Protein AF-B9K5L7-F1 (afdb_monomer_lite)

Organism: Allorhizobium ampelinum (strain ATCC BAA-846 / DSM 112012 / S4) (NCBI:txid311402)

Foldseek 3Di:
DPDPPPPVPPPPPPDDDDPPPPPPPPLLVLADPVLNVCVVVPVDDPVLNVVSSLLCQLCVVPDPLQSVLLVCLSVLHADDPVSLVVCVVVQADTDFDDDPPDDGDQHAHSLQSNLVSLNLNNNLVSLVSPHDQPRASCPPPPDPCQQDGGNLSSLLPDFADDDPPDPAGDSVSSLSSLVSCLVSPHQLQDAGPLFAGPLNSQVPRNVVSNVVSVVSPHQQCPQTSVRHGNQLCCQAPVLPLSSLQVCLVVLVLLAPDPVSVVSSLVRLLVLLVVLVPDDLVPPQCVLVSSLSSLVSVVSSCVNNVPDDDCPDSNNCSNPVVSVVSVVSNVCVVVPD

Secondar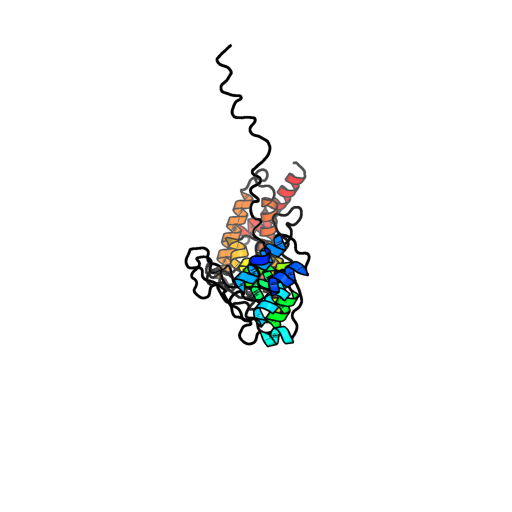y structure (DSSP, 8-state):
--SS-SSSSSS---SSS---------GGGGS-HHHHHHHHHS---HHHHHHHHHHHHHTTTS-HHHHHHHHHHHTTPPPPHHHHHHHGGGTT----B--TTS--B----HHHHHHHTT-HHHHHHHHHTT--TT--S-TT--SS-TTTTSHHHHHHH---SBPTTSSPBP-HHHHHHHHHHHHTT--TT-B-TTS-BHHHHHTTT-HHHHHHHHHTT--TTSB-TTSSBHHHHHHTTS--HHHHHHHHHTTTTTT--HHHHHHHHHHHHHHHHHHHHS-TTT-TTHHHHHHHHHHHHHHHHHHHT----TTSHHHIIIIISHHHHHHHHHHHHHT-

Radius of gyration: 29.03 Å; chains: 1; bounding box: 99×48×65 Å

Sequence (336 aa):
MRFLLRLIGFILLLTALSCSEEKKEDVSSNFSPEGRAIMEKENLSDEQISNLKLVEIDYSKAPSEMRAIAYKIFLRQSLTQPDLKALGENINKSFPERKPNGLYRYGRTLLVTAVENQNLDAVNALLEAGADPYVSTDPNNESEQIRSWNFLYLAMKQEGQKLPDSDYFDKTYANQLLQLYLKHGGDPNYRWPDGQSLLEFTVGDNFEGFKILLQAGADPWKRGEQDTPLAVQCVTLMRKPSCIQYLAENGYYDKTPENYMYDMIDAATNELEAGARTDPEEVGQSYSEYGRYADAVKLLLQRSHYPLGEGSTLYRLLYVESGTYRKKLQEKRDGN

Structure (mmCIF, N/CA/C/O backbone):
data_AF-B9K5L7-F1
#
_entry.id   AF-B9K5L7-F1
#
loop_
_atom_site.group_PDB
_atom_site.id
_atom_site.type_symbol
_atom_site.label_atom_id
_atom_site.label_alt_id
_atom_site.label_comp_id
_atom_site.label_asym_id
_atom_site.label_entity_id
_atom_site.label_seq_id
_atom_site.pdbx_PDB_ins_code
_atom_site.Cartn_x
_atom_site.Cartn_y
_atom_site.Cartn_z
_atom_site.occupancy
_atom_site.B_iso_or_equiv
_atom_site.auth_seq_id
_atom_site.auth_comp_id
_atom_site.auth_asym_id
_atom_site.auth_atom_id
_atom_site.pdbx_PDB_model_num
ATOM 1 N N . MET A 1 1 ? 71.109 30.778 20.800 1.00 44.97 1 MET A N 1
ATOM 2 C CA . MET A 1 1 ? 71.822 30.073 19.703 1.00 44.97 1 MET A CA 1
ATOM 3 C C . MET A 1 1 ? 72.551 28.898 20.338 1.00 44.97 1 MET A C 1
ATOM 5 O O . MET A 1 1 ? 73.441 29.140 21.122 1.00 44.97 1 MET A O 1
ATOM 9 N N . ARG A 1 2 ? 72.209 27.625 20.184 1.00 39.91 2 ARG A N 1
ATOM 10 C CA . ARG A 1 2 ? 71.739 26.880 19.020 1.00 39.91 2 ARG A CA 1
ATOM 11 C C . ARG A 1 2 ? 70.950 25.668 19.538 1.00 39.91 2 ARG A C 1
ATOM 13 O O . ARG A 1 2 ? 71.552 24.645 19.797 1.00 39.91 2 ARG A O 1
ATOM 20 N N . PHE A 1 3 ? 69.639 25.786 19.715 1.00 34.81 3 PHE A N 1
ATOM 21 C CA . PHE A 1 3 ? 68.743 24.621 19.862 1.00 34.81 3 PHE A CA 1
ATOM 22 C C . PHE A 1 3 ? 67.314 24.958 19.391 1.00 34.81 3 PHE A C 1
ATOM 24 O O . PHE A 1 3 ? 66.334 24.389 19.844 1.00 34.81 3 PHE A O 1
ATOM 31 N N . LEU A 1 4 ? 67.212 25.895 18.438 1.00 38.75 4 LEU A N 1
ATOM 32 C CA . LEU A 1 4 ? 65.970 26.322 17.774 1.00 38.75 4 LEU A CA 1
ATOM 33 C C . LEU A 1 4 ? 66.119 26.253 16.238 1.00 38.75 4 LEU A C 1
ATOM 35 O O . LEU A 1 4 ? 65.553 27.040 15.496 1.00 38.75 4 LEU A O 1
ATOM 39 N N . LEU A 1 5 ? 66.943 25.308 15.768 1.00 39.47 5 LEU A N 1
ATOM 40 C CA . LEU A 1 5 ? 67.342 25.138 14.361 1.00 39.47 5 LEU A CA 1
ATOM 41 C C . LEU A 1 5 ? 67.104 23.708 13.838 1.00 39.47 5 LEU A C 1
ATOM 43 O O . LEU A 1 5 ? 67.761 23.262 12.906 1.00 39.47 5 LEU A O 1
ATOM 47 N N . ARG A 1 6 ? 66.149 22.978 14.427 1.00 40.94 6 ARG A N 1
ATOM 48 C CA . ARG A 1 6 ? 65.673 21.687 13.890 1.00 40.94 6 ARG A CA 1
ATOM 49 C C . ARG A 1 6 ? 64.159 21.612 13.661 1.00 40.94 6 ARG A C 1
ATOM 51 O O . ARG A 1 6 ? 63.647 20.526 13.438 1.00 40.94 6 ARG A O 1
ATOM 58 N N . LEU A 1 7 ? 63.461 22.753 13.644 1.00 38.47 7 LEU A N 1
ATOM 59 C CA . LEU A 1 7 ? 62.022 22.808 13.336 1.00 38.47 7 LEU A CA 1
ATOM 60 C C . LEU A 1 7 ? 61.648 23.688 12.123 1.00 38.47 7 LEU A C 1
ATOM 62 O O . LEU A 1 7 ? 60.473 23.835 11.827 1.00 38.47 7 LEU A O 1
ATOM 66 N N . ILE A 1 8 ? 62.624 24.243 11.391 1.00 38.34 8 ILE A N 1
ATOM 67 C CA . ILE A 1 8 ? 62.392 25.092 10.193 1.00 38.34 8 ILE A CA 1
ATOM 68 C C . ILE A 1 8 ? 63.071 24.485 8.940 1.00 38.34 8 ILE A C 1
ATOM 70 O O . ILE A 1 8 ? 63.257 25.127 7.919 1.00 38.34 8 ILE A O 1
ATOM 74 N N . GLY A 1 9 ? 63.426 23.196 8.993 1.00 35.62 9 GLY A N 1
ATOM 75 C CA . GLY A 1 9 ? 63.969 22.442 7.851 1.00 35.62 9 GLY A CA 1
ATOM 76 C C . GLY A 1 9 ? 62.953 21.549 7.131 1.00 35.62 9 GLY A C 1
ATOM 77 O O . GLY A 1 9 ? 63.347 20.803 6.245 1.00 35.62 9 GLY A O 1
ATOM 78 N N . PHE A 1 10 ? 61.675 21.582 7.526 1.00 35.59 10 PHE A N 1
ATOM 79 C CA . PHE A 1 10 ? 60.611 20.752 6.934 1.00 35.59 10 PHE A CA 1
ATOM 80 C C . PHE A 1 10 ? 59.371 21.551 6.493 1.00 35.59 10 PHE A C 1
ATOM 82 O O . PHE A 1 10 ? 58.429 20.983 5.955 1.00 35.59 10 PHE A O 1
ATOM 89 N N . ILE A 1 11 ? 59.388 22.878 6.663 1.00 43.41 11 ILE A N 1
ATOM 90 C CA . ILE A 1 11 ? 58.338 23.805 6.212 1.00 43.41 11 ILE A CA 1
ATOM 91 C C . ILE A 1 11 ? 59.003 24.870 5.333 1.00 43.41 11 ILE A C 1
ATOM 93 O O . ILE A 1 11 ? 59.158 26.010 5.750 1.00 43.41 11 ILE A O 1
ATOM 97 N N . LEU A 1 12 ? 59.518 24.438 4.176 1.00 33.56 12 LEU A N 1
ATOM 98 C CA . LEU A 1 12 ? 59.836 25.230 2.969 1.00 33.56 12 LEU A CA 1
ATOM 99 C C . LEU A 1 12 ? 60.547 24.335 1.930 1.00 33.56 12 LEU A C 1
ATOM 101 O O . LEU A 1 12 ? 61.565 24.689 1.349 1.00 33.56 12 LEU A O 1
ATOM 105 N N . LEU A 1 13 ? 59.982 23.151 1.683 1.00 32.72 13 LEU A N 1
ATOM 106 C CA . LEU A 1 13 ? 60.048 22.516 0.361 1.00 32.72 13 LEU A CA 1
ATOM 107 C C . LEU A 1 13 ? 58.632 22.502 -0.244 1.00 32.72 13 LEU A C 1
ATOM 109 O O . LEU A 1 13 ? 58.157 21.526 -0.807 1.00 32.72 13 LEU A O 1
ATOM 113 N N . LEU A 1 14 ? 57.931 23.620 -0.049 1.00 41.56 14 LEU A N 1
ATOM 114 C CA . LEU A 1 14 ? 56.755 24.021 -0.803 1.00 41.56 14 LEU A CA 1
ATOM 115 C C . LEU A 1 14 ? 57.263 24.987 -1.868 1.00 41.56 14 LEU A C 1
ATOM 117 O O . LEU A 1 14 ? 57.526 26.149 -1.574 1.00 41.56 14 LEU A O 1
ATOM 121 N N . THR A 1 15 ? 57.493 24.477 -3.070 1.00 44.75 15 THR A N 1
ATOM 122 C CA . THR A 1 15 ? 56.993 25.028 -4.338 1.00 44.75 15 THR A CA 1
ATOM 123 C C . THR A 1 15 ? 57.726 24.358 -5.496 1.00 44.75 15 THR A C 1
ATOM 125 O O . THR A 1 15 ? 58.948 24.371 -5.570 1.00 44.75 15 THR A O 1
ATOM 128 N N . ALA A 1 16 ? 56.926 23.821 -6.415 1.00 39.12 16 ALA A N 1
ATOM 129 C CA . ALA A 1 16 ? 57.302 23.220 -7.690 1.00 39.12 16 ALA A CA 1
ATOM 130 C C . ALA A 1 16 ? 57.759 21.745 -7.647 1.00 39.12 16 ALA A C 1
ATOM 132 O O . ALA A 1 16 ? 58.673 21.353 -6.935 1.00 39.12 16 ALA A O 1
ATOM 133 N N . LEU A 1 17 ? 57.111 20.960 -8.514 1.00 39.78 17 LEU A N 1
ATOM 134 C CA . LEU A 1 17 ? 57.351 19.551 -8.849 1.00 39.78 17 LEU A CA 1
ATOM 135 C C . LEU A 1 17 ? 56.874 18.479 -7.855 1.00 39.78 17 LEU A C 1
ATOM 137 O O . LEU A 1 17 ? 57.633 17.649 -7.371 1.00 39.78 17 LEU A O 1
ATOM 141 N N . SER A 1 18 ? 55.559 18.399 -7.671 1.00 33.41 18 SER A N 1
ATOM 142 C CA . SER A 1 18 ? 54.820 17.186 -8.070 1.00 33.41 18 SER A CA 1
ATOM 143 C C . SER A 1 18 ? 53.317 17.447 -7.984 1.00 33.41 18 SER A C 1
ATOM 145 O O . SER A 1 18 ? 52.629 17.026 -7.065 1.00 33.41 18 SER A O 1
ATOM 147 N N . CYS A 1 19 ? 52.779 18.145 -8.985 1.00 31.70 19 CYS A N 1
ATOM 148 C CA . CYS A 1 19 ? 51.407 17.856 -9.388 1.00 31.70 19 CYS A CA 1
ATOM 149 C C . CYS A 1 19 ? 51.443 16.476 -10.051 1.00 31.70 19 CYS A C 1
ATOM 151 O O . CYS A 1 19 ? 51.604 16.375 -11.263 1.00 31.70 19 CYS A O 1
ATOM 153 N N . SER A 1 20 ? 51.385 15.404 -9.257 1.00 35.84 20 SER A N 1
ATOM 154 C CA . SER A 1 20 ? 50.823 14.168 -9.782 1.00 35.84 20 SER A CA 1
ATOM 155 C C . SER A 1 20 ? 49.352 14.471 -10.009 1.00 35.84 20 SER A C 1
ATOM 157 O O . SER A 1 20 ? 48.589 14.578 -9.050 1.00 35.84 20 SER A O 1
ATOM 159 N N . GLU A 1 21 ? 48.983 14.702 -11.265 1.00 33.56 21 GLU A N 1
ATOM 160 C CA . GLU A 1 21 ? 47.604 14.561 -11.702 1.00 33.56 21 GLU A CA 1
ATOM 161 C C . GLU A 1 21 ? 47.105 13.226 -11.139 1.00 33.56 21 GLU A C 1
ATOM 163 O O . GLU A 1 21 ? 47.532 12.155 -11.577 1.00 33.56 21 GLU A O 1
ATOM 168 N N . GLU A 1 22 ? 46.232 13.269 -10.130 1.00 35.75 22 GLU A N 1
ATOM 169 C CA . GLU A 1 22 ? 45.245 12.210 -9.992 1.00 35.75 22 GLU A CA 1
ATOM 170 C C . GLU A 1 22 ? 44.613 12.113 -11.375 1.00 35.75 22 GLU A C 1
ATOM 172 O O . GLU A 1 22 ? 43.959 13.057 -11.829 1.00 35.75 22 GLU A O 1
ATOM 177 N N . LYS A 1 23 ? 44.898 11.027 -12.102 1.00 36.44 23 LYS A N 1
ATOM 178 C CA . LYS A 1 23 ? 44.177 10.718 -13.330 1.00 36.44 23 LYS A CA 1
ATOM 179 C C . LYS A 1 23 ? 42.707 10.744 -12.940 1.00 36.44 23 LYS A C 1
ATOM 181 O O . LYS A 1 23 ? 42.247 9.814 -12.283 1.00 36.44 23 LYS A O 1
ATOM 186 N N . LYS A 1 24 ? 41.993 11.810 -13.315 1.00 36.94 24 LYS A N 1
ATOM 187 C CA . LYS A 1 24 ? 40.537 11.791 -13.388 1.00 36.94 24 LYS A CA 1
ATOM 188 C C . LYS A 1 24 ? 40.224 10.604 -14.280 1.00 36.94 24 LYS A C 1
ATOM 190 O O . LYS A 1 24 ? 40.467 10.662 -15.483 1.00 36.94 24 LYS A O 1
ATOM 195 N N . GLU A 1 25 ? 39.841 9.494 -13.661 1.00 46.53 25 GLU A N 1
ATOM 196 C CA . GLU A 1 25 ? 39.384 8.313 -14.367 1.00 46.53 25 GLU A CA 1
ATOM 197 C C . GLU A 1 25 ? 38.255 8.809 -15.266 1.00 46.53 25 GLU A C 1
ATOM 199 O O . GLU A 1 25 ? 37.305 9.424 -14.776 1.00 46.53 25 GLU A O 1
ATOM 204 N N . ASP A 1 26 ? 38.438 8.699 -16.581 1.00 57.31 26 ASP A N 1
ATOM 205 C CA . ASP A 1 26 ? 37.490 9.248 -17.537 1.00 57.31 26 ASP A CA 1
ATOM 206 C C . ASP A 1 26 ? 36.146 8.572 -17.283 1.00 57.31 26 ASP A C 1
ATOM 208 O O . ASP A 1 26 ? 35.972 7.382 -17.561 1.00 57.31 26 ASP A O 1
ATOM 212 N N . VAL A 1 27 ? 35.212 9.320 -16.695 1.00 59.59 27 VAL A N 1
ATOM 213 C CA . VAL A 1 27 ? 33.910 8.809 -16.265 1.00 59.59 27 VAL A CA 1
ATOM 214 C C . VAL A 1 27 ? 33.191 8.161 -17.452 1.00 59.59 27 VAL A C 1
ATOM 216 O O . VAL A 1 27 ? 32.510 7.157 -17.259 1.00 59.59 27 VAL A O 1
ATOM 219 N N . SER A 1 28 ? 33.438 8.639 -18.680 1.00 61.59 28 SER A N 1
ATOM 220 C CA . SER A 1 28 ? 32.862 8.114 -19.924 1.00 61.59 28 SER A CA 1
ATOM 221 C C . SER A 1 28 ? 33.359 6.709 -20.308 1.00 61.59 28 SER A C 1
ATOM 223 O O . SER A 1 28 ? 32.649 5.959 -20.986 1.00 61.59 28 SER A O 1
ATOM 225 N N . SER A 1 29 ? 34.546 6.301 -19.843 1.00 62.88 29 SER A N 1
ATOM 226 C CA . SER A 1 29 ? 35.136 4.990 -20.158 1.00 62.88 29 SER A CA 1
ATOM 227 C C . SER A 1 29 ? 34.368 3.813 -19.540 1.00 62.88 29 SER A C 1
ATOM 229 O O . SER A 1 29 ? 34.490 2.683 -20.009 1.00 62.88 29 SER A O 1
ATOM 231 N N . ASN A 1 30 ? 33.520 4.091 -18.544 1.00 72.75 30 ASN A N 1
ATOM 232 C CA . ASN A 1 30 ? 32.710 3.108 -17.824 1.00 72.75 30 ASN A CA 1
ATOM 233 C C . ASN A 1 30 ? 31.300 2.892 -18.408 1.00 72.75 30 ASN A C 1
ATOM 235 O O . ASN A 1 30 ? 30.529 2.125 -17.832 1.00 72.75 30 ASN A O 1
ATOM 239 N N . PHE A 1 31 ? 30.950 3.557 -19.514 1.00 82.94 31 PHE A N 1
ATOM 240 C CA . PHE A 1 31 ? 29.626 3.471 -20.141 1.00 82.94 31 PHE A CA 1
ATOM 241 C C . PHE A 1 31 ? 29.680 2.751 -21.493 1.00 82.94 31 PHE A C 1
ATOM 243 O O . PHE A 1 31 ? 30.694 2.778 -22.203 1.00 82.94 31 PHE A O 1
ATOM 250 N N . SER A 1 32 ? 28.564 2.125 -21.875 1.00 86.38 32 SER A N 1
ATOM 251 C CA . SER A 1 32 ? 28.347 1.662 -23.249 1.00 86.38 32 SER A CA 1
ATOM 252 C C . SER A 1 32 ? 28.396 2.839 -24.247 1.00 86.38 32 SER A C 1
ATOM 254 O O . SER A 1 32 ? 28.280 4.000 -23.840 1.00 86.38 32 SER A O 1
ATOM 256 N N . PRO A 1 33 ? 28.581 2.593 -25.561 1.00 89.25 33 PRO A N 1
ATOM 257 C CA . PRO A 1 33 ? 28.459 3.646 -26.572 1.00 89.25 33 PRO A CA 1
ATOM 258 C C . PRO A 1 33 ? 27.136 4.420 -26.478 1.00 89.25 33 PRO A C 1
ATOM 260 O O . PRO A 1 33 ? 27.135 5.639 -26.624 1.00 89.25 33 PRO A O 1
ATOM 263 N N . GLU A 1 34 ? 26.033 3.731 -26.185 1.00 88.31 34 GLU A N 1
ATOM 264 C CA . GLU A 1 34 ? 24.710 4.323 -25.996 1.00 88.31 34 GLU A CA 1
ATOM 265 C C . GLU A 1 34 ? 24.658 5.207 -24.744 1.00 88.31 34 GLU A C 1
ATOM 267 O O . GLU A 1 34 ? 24.207 6.349 -24.820 1.00 88.31 34 GLU A O 1
ATOM 272 N N . GLY A 1 35 ? 25.177 4.723 -23.612 1.00 88.69 35 GLY A N 1
ATOM 273 C CA . GLY A 1 35 ? 25.271 5.499 -22.375 1.00 88.69 35 GLY A CA 1
ATOM 274 C C . GLY A 1 35 ? 26.129 6.754 -22.531 1.00 88.69 35 GLY A C 1
ATOM 275 O O . GLY A 1 35 ? 25.733 7.829 -22.083 1.00 88.69 35 GLY A O 1
ATOM 276 N N . ARG A 1 36 ? 27.262 6.655 -23.242 1.00 89.94 36 ARG A N 1
ATOM 277 C CA . ARG A 1 36 ? 28.088 7.823 -23.588 1.00 89.94 36 ARG A CA 1
ATOM 278 C C . ARG A 1 36 ? 27.327 8.821 -24.451 1.00 89.94 36 ARG A C 1
ATOM 280 O O . ARG A 1 36 ? 27.337 10.006 -24.142 1.00 89.94 36 ARG A O 1
ATOM 287 N N . ALA A 1 37 ? 26.624 8.352 -25.481 1.00 90.38 37 ALA A N 1
ATOM 288 C CA . ALA A 1 37 ? 25.824 9.224 -26.336 1.00 90.38 37 ALA A CA 1
ATOM 289 C C . ALA A 1 37 ? 24.726 9.958 -25.544 1.00 90.38 37 ALA A C 1
ATOM 291 O O . ALA A 1 37 ? 24.453 11.125 -25.814 1.00 90.38 37 ALA A O 1
ATOM 292 N N . ILE A 1 38 ? 24.123 9.303 -24.543 1.00 92.00 38 ILE A N 1
ATOM 293 C CA . ILE A 1 38 ? 23.181 9.946 -23.618 1.00 92.00 38 ILE A CA 1
ATOM 294 C C . ILE A 1 38 ? 23.892 11.020 -22.791 1.00 92.00 38 ILE A C 1
ATOM 296 O O . ILE A 1 38 ? 23.391 12.132 -22.725 1.00 92.00 38 ILE A O 1
ATOM 300 N N . MET A 1 39 ? 25.057 10.735 -22.206 1.00 89.81 39 MET A N 1
ATOM 301 C CA . MET A 1 39 ? 25.810 11.731 -21.428 1.00 89.81 39 MET A CA 1
ATOM 302 C C . MET A 1 39 ? 26.262 12.940 -22.257 1.00 89.81 39 MET A C 1
ATOM 304 O O . MET A 1 39 ? 26.313 14.052 -21.745 1.00 89.81 39 MET A O 1
ATOM 308 N N . GLU A 1 40 ? 26.629 12.728 -23.520 1.00 88.94 40 GLU A N 1
ATOM 309 C CA . GLU A 1 40 ? 27.065 13.800 -24.421 1.00 88.94 40 GLU A CA 1
ATOM 310 C C . GLU A 1 40 ? 25.897 14.677 -24.878 1.00 88.94 40 GLU A C 1
ATOM 312 O O . GLU A 1 40 ? 26.051 15.884 -25.069 1.00 88.94 40 GLU A O 1
ATOM 317 N N . LYS A 1 41 ? 24.729 14.063 -25.087 1.00 91.44 41 LYS A N 1
ATOM 318 C CA . LYS A 1 41 ? 23.542 14.739 -25.609 1.00 91.44 41 LYS A CA 1
ATOM 319 C C . LYS A 1 41 ? 22.704 15.389 -24.512 1.00 91.44 41 LYS A C 1
ATOM 321 O O . LYS A 1 41 ? 22.161 16.474 -24.713 1.00 91.44 41 LYS A O 1
ATOM 326 N N . GLU A 1 42 ? 22.558 14.705 -23.388 1.00 88.81 42 GLU A N 1
ATOM 327 C CA . GLU A 1 42 ? 21.719 15.112 -22.273 1.00 88.81 42 GLU A CA 1
ATOM 328 C C . GLU A 1 42 ? 22.608 15.794 -21.226 1.00 88.81 42 GLU A C 1
ATOM 330 O O . GLU A 1 42 ? 23.594 15.228 -20.762 1.00 88.81 42 GLU A O 1
ATOM 335 N N . ASN A 1 43 ? 22.276 17.028 -20.841 1.00 88.75 43 ASN A N 1
ATOM 336 C CA . ASN A 1 43 ? 23.028 17.789 -19.839 1.00 88.75 43 ASN A CA 1
ATOM 337 C C . ASN A 1 43 ? 22.709 17.283 -18.416 1.00 88.75 43 ASN A C 1
ATOM 339 O O . ASN A 1 43 ? 22.038 17.967 -17.640 1.00 88.75 43 ASN A O 1
ATOM 343 N N . LEU A 1 44 ? 23.119 16.048 -18.122 1.00 89.31 44 LEU A N 1
ATOM 344 C CA . LEU A 1 44 ? 22.811 15.325 -16.889 1.00 89.31 44 LEU A CA 1
ATOM 345 C C . LEU A 1 44 ? 23.578 15.887 -15.682 1.00 89.31 44 LEU A C 1
ATOM 347 O O . LEU A 1 44 ? 24.760 16.214 -15.779 1.00 89.31 44 LEU A O 1
ATOM 351 N N . SER A 1 45 ? 22.923 15.942 -14.520 1.00 90.88 45 SER A N 1
ATOM 352 C CA . SER A 1 45 ? 23.581 16.180 -13.231 1.00 90.88 45 SER A CA 1
ATOM 353 C C . SER A 1 45 ? 24.430 14.977 -12.795 1.00 90.88 45 SER A C 1
ATOM 355 O O . SER A 1 45 ? 24.224 13.859 -13.267 1.00 90.88 45 SER A O 1
ATOM 357 N N . ASP A 1 46 ? 25.336 15.166 -11.831 1.00 88.00 46 ASP A N 1
ATOM 358 C CA . ASP A 1 46 ? 26.148 14.068 -11.275 1.00 88.00 46 ASP A CA 1
ATOM 359 C C . ASP A 1 46 ? 25.286 12.922 -10.712 1.00 88.00 46 ASP A C 1
ATOM 361 O O . ASP A 1 46 ? 25.611 11.743 -10.871 1.00 88.00 46 ASP A O 1
ATOM 365 N N . GLU A 1 47 ? 24.145 13.255 -10.102 1.00 87.75 47 GLU A N 1
ATOM 366 C CA . GLU A 1 47 ? 23.164 12.275 -9.629 1.00 87.75 47 GLU A CA 1
ATOM 367 C C . GLU A 1 47 ? 22.541 11.500 -10.797 1.00 87.75 47 GLU A C 1
ATOM 369 O O . GLU A 1 47 ? 22.457 10.272 -10.758 1.00 87.75 47 GLU A O 1
ATOM 374 N N . GLN A 1 48 ? 22.154 12.192 -11.871 1.00 89.62 48 GLN A N 1
ATOM 375 C CA . GLN A 1 48 ? 21.609 11.551 -13.066 1.00 89.62 48 GLN A CA 1
ATOM 376 C C . GLN A 1 48 ? 22.649 10.665 -13.762 1.00 89.62 48 GLN A C 1
ATOM 378 O O . GLN A 1 48 ? 22.303 9.577 -14.212 1.00 89.62 48 GLN A O 1
ATOM 383 N N . ILE A 1 49 ? 23.920 11.070 -13.802 1.00 88.94 49 ILE A N 1
ATOM 384 C CA . ILE A 1 49 ? 25.022 10.246 -14.322 1.00 88.94 49 ILE A CA 1
ATOM 385 C C . ILE A 1 49 ? 25.207 8.992 -13.455 1.00 88.94 49 ILE A C 1
ATOM 387 O O . ILE A 1 49 ? 25.372 7.891 -13.986 1.00 88.94 49 ILE A O 1
ATOM 391 N N . SER A 1 50 ? 25.133 9.129 -12.127 1.00 85.94 50 SER A N 1
ATOM 392 C CA . SER A 1 50 ? 25.165 7.988 -11.205 1.00 85.94 50 SER A CA 1
ATOM 393 C C . SER A 1 50 ? 24.001 7.029 -11.469 1.00 85.94 50 SER A C 1
ATOM 395 O O . SER A 1 50 ? 24.220 5.830 -11.642 1.00 85.94 50 SER A O 1
ATOM 397 N N . ASN A 1 51 ? 22.778 7.547 -11.608 1.00 86.12 51 ASN A N 1
ATOM 398 C CA . ASN A 1 51 ? 21.585 6.754 -11.907 1.00 86.12 51 ASN A CA 1
ATOM 399 C C . ASN A 1 51 ? 21.664 6.076 -13.286 1.00 86.12 51 ASN A C 1
ATOM 401 O O . ASN A 1 51 ? 21.333 4.896 -13.401 1.00 86.12 51 ASN A O 1
ATOM 405 N N . LEU A 1 52 ? 22.190 6.756 -14.310 1.00 89.88 52 LEU A N 1
ATOM 406 C CA . LEU A 1 52 ? 22.454 6.163 -15.625 1.00 89.88 52 LEU A CA 1
ATOM 407 C C . LEU A 1 52 ? 23.450 5.004 -15.520 1.00 89.88 52 LEU A C 1
ATOM 409 O O . LEU A 1 52 ? 23.238 3.947 -16.113 1.00 89.88 52 LEU A O 1
ATOM 413 N N . LYS A 1 53 ? 24.509 5.159 -14.715 1.00 86.62 53 LYS A N 1
ATOM 414 C CA . LYS A 1 53 ? 25.453 4.070 -14.433 1.00 86.62 53 LYS A CA 1
ATOM 415 C C . LYS A 1 53 ? 24.754 2.891 -13.764 1.00 86.62 53 LYS A C 1
ATOM 417 O O . LYS A 1 53 ? 25.126 1.745 -14.012 1.00 86.62 53 LYS A O 1
ATOM 422 N N . LEU A 1 54 ? 23.734 3.138 -12.935 1.00 83.88 54 LEU A N 1
ATOM 423 C CA . LEU A 1 54 ? 22.947 2.043 -12.386 1.00 83.88 54 LEU A CA 1
ATOM 424 C C . LEU A 1 54 ? 22.174 1.309 -13.490 1.00 83.88 54 LEU A C 1
ATOM 426 O O . LEU A 1 54 ? 22.243 0.085 -13.525 1.00 83.88 54 LEU A O 1
ATOM 430 N N . VAL A 1 55 ? 21.540 2.024 -14.419 1.00 88.06 55 VAL A N 1
ATOM 431 C CA . VAL A 1 55 ? 20.831 1.420 -15.562 1.00 88.06 55 VAL A CA 1
ATOM 432 C C . VAL A 1 55 ? 21.771 0.570 -16.427 1.00 88.06 55 VAL A C 1
ATOM 434 O O . VAL A 1 55 ? 21.435 -0.567 -16.748 1.00 88.06 55 VAL A O 1
ATOM 437 N N . GLU A 1 56 ? 22.974 1.060 -16.741 1.00 87.00 56 GLU A N 1
ATOM 438 C CA . GLU A 1 56 ? 23.995 0.298 -17.487 1.00 87.00 56 GLU A CA 1
ATOM 439 C C . GLU A 1 56 ? 24.296 -1.057 -16.846 1.00 87.00 56 GLU A C 1
ATOM 441 O O . GLU A 1 56 ? 24.371 -2.081 -17.524 1.00 87.00 56 GLU A O 1
ATOM 446 N N . ILE A 1 57 ? 24.455 -1.063 -15.523 1.00 82.12 57 ILE A N 1
ATOM 447 C CA . ILE A 1 57 ? 24.792 -2.275 -14.785 1.00 82.12 57 ILE A CA 1
ATOM 448 C C . ILE A 1 57 ? 23.565 -3.203 -14.676 1.00 82.12 57 ILE A C 1
ATOM 450 O O . ILE A 1 57 ? 23.717 -4.413 -14.816 1.00 82.12 57 ILE A O 1
ATOM 454 N N . ASP A 1 58 ? 22.349 -2.679 -14.471 1.00 81.88 58 ASP A N 1
ATOM 455 C CA . ASP A 1 58 ? 21.131 -3.504 -14.332 1.00 81.88 58 ASP A CA 1
ATOM 456 C C . ASP A 1 58 ? 20.738 -4.213 -15.631 1.00 81.88 58 ASP A C 1
ATOM 458 O O . ASP A 1 58 ? 20.177 -5.309 -15.601 1.00 81.88 58 ASP A O 1
ATOM 462 N N . TYR A 1 59 ? 21.047 -3.592 -16.770 1.00 87.19 59 TYR A N 1
ATOM 463 C CA . TYR A 1 59 ? 20.689 -4.070 -18.105 1.00 87.19 59 TYR A CA 1
ATOM 464 C C . TYR A 1 59 ? 21.920 -4.500 -18.924 1.00 87.19 59 TYR A C 1
ATOM 466 O O . TYR A 1 59 ? 21.839 -4.662 -20.148 1.00 87.19 59 TYR A O 1
ATOM 474 N N . SER A 1 60 ? 23.059 -4.745 -18.262 1.00 85.56 60 SER A N 1
ATOM 475 C CA . SER A 1 60 ? 24.325 -5.135 -18.905 1.00 85.56 60 SER A CA 1
ATOM 476 C C . SER A 1 60 ? 24.193 -6.447 -19.689 1.00 85.56 60 SER A C 1
ATOM 478 O O . SER A 1 60 ? 24.719 -6.578 -20.796 1.00 85.56 60 SER A O 1
ATOM 480 N N . LYS A 1 61 ? 23.415 -7.396 -19.151 1.00 85.62 61 LYS A N 1
ATOM 481 C CA . LYS A 1 61 ? 23.112 -8.705 -19.756 1.00 85.62 61 LYS A CA 1
ATOM 482 C C . LYS A 1 61 ? 21.783 -8.752 -20.515 1.00 85.62 61 LYS A C 1
ATOM 484 O O . LYS A 1 61 ? 21.445 -9.796 -21.071 1.00 85.62 61 LYS A O 1
ATOM 489 N N . ALA A 1 62 ? 21.019 -7.661 -20.511 1.00 89.31 62 ALA A N 1
ATOM 490 C CA . ALA A 1 62 ? 19.742 -7.593 -21.206 1.00 89.31 62 ALA A CA 1
ATOM 491 C C . ALA A 1 62 ? 19.944 -7.441 -22.730 1.00 89.31 62 ALA A C 1
ATOM 493 O O . ALA A 1 62 ? 20.955 -6.872 -23.157 1.00 89.31 62 ALA A O 1
ATOM 494 N N . PRO A 1 63 ? 18.987 -7.906 -23.558 1.00 91.94 63 PRO A N 1
ATOM 495 C CA . PRO A 1 63 ? 18.960 -7.628 -24.995 1.00 91.94 63 PRO A CA 1
ATOM 496 C C . PRO A 1 63 ? 18.988 -6.125 -25.303 1.00 91.94 63 PRO A C 1
ATOM 498 O O . PRO A 1 63 ? 18.520 -5.308 -24.502 1.00 91.94 63 PRO A O 1
ATOM 501 N N . SER A 1 64 ? 19.495 -5.758 -26.483 1.00 90.38 64 SER A N 1
ATOM 502 C CA . SER A 1 64 ? 19.648 -4.362 -26.918 1.00 90.38 64 SER A CA 1
ATOM 503 C C . SER A 1 64 ? 18.343 -3.570 -26.866 1.00 90.38 64 SER A C 1
ATOM 505 O O . SER A 1 64 ? 18.341 -2.411 -26.458 1.00 90.38 64 SER A O 1
ATOM 507 N N . GLU A 1 65 ? 17.225 -4.199 -27.221 1.00 92.00 65 GLU A N 1
ATOM 508 C CA . GLU A 1 65 ? 15.896 -3.585 -27.252 1.00 92.00 65 GLU A CA 1
ATOM 509 C C . GLU A 1 65 ? 15.434 -3.220 -25.838 1.00 92.00 65 GLU A C 1
ATOM 511 O O . GLU A 1 65 ? 14.950 -2.116 -25.593 1.00 92.00 65 GLU A O 1
ATOM 516 N N . MET A 1 66 ? 15.646 -4.127 -24.881 1.00 93.75 66 MET A N 1
ATOM 517 C CA . MET A 1 66 ? 15.300 -3.901 -23.480 1.00 93.75 66 MET A CA 1
ATOM 518 C C . MET A 1 66 ? 16.1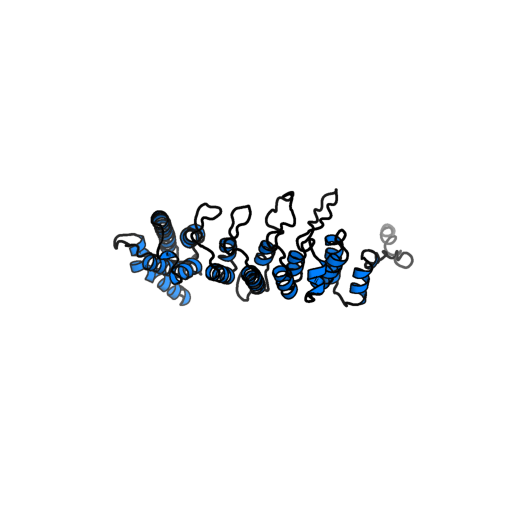70 -2.806 -22.864 1.00 93.75 66 MET A C 1
ATOM 520 O O . MET A 1 66 ? 15.656 -1.955 -22.140 1.00 93.75 66 MET A O 1
ATOM 524 N N . ARG A 1 67 ? 17.469 -2.782 -23.190 1.00 92.38 67 ARG A N 1
ATOM 525 C CA . ARG A 1 67 ? 18.384 -1.726 -22.737 1.00 92.38 67 ARG A CA 1
ATOM 526 C C . ARG A 1 67 ? 17.988 -0.359 -23.299 1.00 92.38 67 ARG A C 1
ATOM 528 O O . ARG A 1 67 ? 17.929 0.611 -22.550 1.00 92.38 67 ARG A O 1
ATOM 535 N N . ALA A 1 68 ? 17.639 -0.288 -24.585 1.00 93.25 68 ALA A N 1
ATOM 536 C CA . ALA A 1 68 ? 17.147 0.939 -25.209 1.00 93.25 68 ALA A CA 1
ATOM 537 C C . ALA A 1 68 ? 15.884 1.470 -24.510 1.00 93.25 68 ALA A C 1
ATOM 539 O O . ALA A 1 68 ? 15.762 2.671 -24.268 1.00 93.25 68 ALA A O 1
ATOM 540 N N . ILE A 1 69 ? 14.967 0.578 -24.131 1.00 96.25 69 ILE A N 1
ATOM 541 C CA . ILE A 1 69 ? 13.753 0.939 -23.390 1.00 96.25 69 ILE A CA 1
ATOM 542 C C . ILE A 1 69 ? 14.086 1.385 -21.964 1.00 96.25 69 ILE A C 1
ATOM 544 O O . ILE A 1 69 ? 13.533 2.381 -21.506 1.00 96.25 69 ILE A O 1
ATOM 548 N N . ALA A 1 70 ? 15.031 0.736 -21.283 1.00 95.38 70 ALA A N 1
ATOM 549 C CA . ALA A 1 70 ? 15.490 1.174 -19.967 1.00 95.38 70 ALA A CA 1
ATOM 550 C C . ALA A 1 70 ? 16.060 2.607 -20.000 1.00 95.38 70 ALA A C 1
ATOM 552 O O . ALA A 1 70 ? 15.743 3.406 -19.118 1.00 95.38 70 ALA A O 1
ATOM 553 N N . TYR A 1 71 ? 16.809 2.980 -21.046 1.00 95.19 71 TYR A N 1
ATOM 554 C CA . TYR A 1 71 ? 17.256 4.366 -21.231 1.00 95.19 71 TYR A CA 1
ATOM 555 C C . TYR A 1 71 ? 16.100 5.338 -21.467 1.00 95.19 71 TYR A C 1
ATOM 557 O O . TYR A 1 71 ? 16.093 6.421 -20.888 1.00 95.19 71 TYR A O 1
ATOM 565 N N . LYS A 1 72 ? 15.097 4.965 -22.274 1.00 96.44 72 LYS A N 1
ATOM 566 C CA . LYS A 1 72 ? 13.891 5.792 -22.454 1.00 96.44 72 LYS A CA 1
ATOM 567 C C . LYS A 1 72 ? 13.190 6.041 -21.121 1.00 96.44 72 LYS A C 1
ATOM 569 O O . LYS A 1 72 ? 12.830 7.176 -20.819 1.00 96.44 72 LYS A O 1
ATOM 574 N N . ILE A 1 73 ? 13.048 4.996 -20.306 1.00 97.12 73 ILE A N 1
ATOM 575 C CA . ILE A 1 73 ? 12.444 5.091 -18.976 1.00 97.12 73 ILE A CA 1
ATOM 576 C C . ILE A 1 73 ? 13.255 6.020 -18.068 1.00 97.12 73 ILE A C 1
ATOM 578 O O . ILE A 1 73 ? 12.661 6.888 -17.430 1.00 97.12 73 ILE A O 1
ATOM 582 N N . PHE A 1 74 ? 14.584 5.869 -18.046 1.00 95.44 74 PHE A N 1
ATOM 583 C CA . PHE A 1 74 ? 15.509 6.730 -17.299 1.00 95.44 74 PHE A CA 1
ATOM 584 C C . PHE A 1 74 ? 15.371 8.206 -17.689 1.00 95.44 74 PHE A C 1
ATOM 586 O O . PHE A 1 74 ? 15.269 9.079 -16.832 1.00 95.44 74 PHE A O 1
ATOM 593 N N . LEU A 1 75 ? 15.264 8.479 -18.989 1.00 94.56 75 LEU A N 1
ATOM 594 C CA . LEU A 1 75 ? 15.029 9.819 -19.527 1.00 94.56 75 LEU A CA 1
ATOM 595 C C . LEU A 1 75 ? 13.578 10.303 -19.352 1.00 94.56 75 LEU A C 1
ATOM 597 O O . LEU A 1 75 ? 13.217 11.348 -19.889 1.00 94.56 75 LEU A O 1
ATOM 601 N N . ARG A 1 76 ? 12.738 9.553 -18.625 1.00 95.19 76 ARG A N 1
ATOM 602 C CA . ARG A 1 76 ? 11.311 9.833 -18.398 1.00 95.19 76 ARG A CA 1
ATOM 603 C C . ARG A 1 76 ? 10.501 9.998 -19.687 1.00 95.19 76 ARG A C 1
ATOM 605 O O . ARG A 1 76 ? 9.533 10.749 -19.735 1.00 95.19 76 ARG A O 1
ATOM 612 N N . GLN A 1 77 ? 10.898 9.294 -20.741 1.00 95.44 77 GLN A N 1
ATOM 613 C CA . GLN A 1 77 ? 10.181 9.279 -22.010 1.00 95.44 77 GLN A CA 1
ATOM 614 C C . GLN A 1 77 ? 9.026 8.277 -21.953 1.00 95.44 77 GLN A C 1
ATOM 616 O O . GLN A 1 77 ? 9.124 7.227 -21.307 1.00 95.44 77 GLN A O 1
ATOM 621 N N . SER A 1 78 ? 7.939 8.583 -22.659 1.00 93.31 78 SER A N 1
ATOM 622 C CA . SER A 1 78 ? 6.824 7.655 -22.845 1.00 93.31 78 SER A CA 1
ATOM 623 C C . SER A 1 78 ? 7.236 6.502 -23.773 1.00 93.31 78 SER A C 1
ATOM 625 O O . SER A 1 78 ? 8.028 6.680 -24.703 1.00 93.31 78 SER A O 1
ATOM 627 N N . LEU A 1 79 ? 6.681 5.312 -23.539 1.00 97.00 79 LEU A N 1
ATOM 628 C CA . LEU A 1 79 ? 6.935 4.132 -24.367 1.00 97.00 79 LEU A CA 1
ATOM 629 C C . LEU A 1 79 ? 5.901 4.024 -25.488 1.00 97.00 79 LEU A C 1
ATOM 631 O O . LEU A 1 79 ? 4.709 4.239 -25.275 1.00 97.00 79 LEU A O 1
ATOM 635 N N . THR A 1 80 ? 6.357 3.683 -26.690 1.00 96.12 80 THR A N 1
ATOM 636 C CA . THR A 1 80 ? 5.496 3.532 -27.869 1.00 96.12 80 THR A CA 1
ATOM 637 C C . THR A 1 80 ? 5.092 2.071 -28.087 1.00 96.12 80 THR A C 1
ATOM 639 O O . THR A 1 80 ? 5.753 1.153 -27.609 1.00 96.12 80 THR A O 1
ATOM 642 N N . GLN A 1 81 ? 4.039 1.821 -28.871 1.00 94.38 81 GLN A N 1
ATOM 643 C CA . GLN A 1 81 ? 3.634 0.448 -29.213 1.00 94.38 81 GLN A CA 1
ATOM 644 C C . GLN A 1 81 ? 4.755 -0.391 -29.869 1.00 94.38 81 GLN A C 1
ATOM 646 O O . GLN A 1 81 ? 4.909 -1.559 -29.510 1.00 94.38 81 GLN A O 1
ATOM 651 N N . PRO A 1 82 ? 5.585 0.159 -30.783 1.00 95.50 82 PRO A N 1
ATOM 652 C CA . PRO A 1 82 ? 6.778 -0.536 -31.265 1.00 95.50 82 PRO A CA 1
ATOM 653 C C . PRO A 1 82 ? 7.773 -0.915 -30.164 1.00 95.50 82 PRO A C 1
ATOM 655 O O . PRO A 1 82 ? 8.308 -2.020 -30.215 1.00 95.50 82 PRO A O 1
ATOM 658 N N . ASP A 1 83 ? 7.990 -0.042 -29.172 1.00 94.62 83 ASP A N 1
ATOM 659 C CA . ASP A 1 83 ? 8.876 -0.335 -28.038 1.00 94.62 83 ASP A CA 1
ATOM 660 C C . ASP A 1 83 ? 8.362 -1.550 -27.264 1.00 94.62 83 ASP A C 1
ATOM 662 O O . ASP A 1 83 ? 9.076 -2.530 -27.065 1.00 94.62 83 ASP A O 1
ATOM 666 N N . LEU A 1 84 ? 7.081 -1.520 -26.897 1.00 95.44 84 LEU A N 1
ATOM 667 C CA . LEU A 1 84 ? 6.439 -2.584 -26.129 1.00 95.44 84 LEU A CA 1
ATOM 668 C C . LEU A 1 84 ? 6.431 -3.910 -26.901 1.00 95.44 84 LEU A C 1
ATOM 670 O O . LEU A 1 84 ? 6.740 -4.961 -26.343 1.00 95.44 84 LEU A O 1
ATOM 674 N N . LYS A 1 85 ? 6.164 -3.869 -28.212 1.00 93.88 85 LYS A N 1
ATOM 675 C CA . LYS A 1 85 ? 6.206 -5.056 -29.074 1.00 93.88 85 LYS A CA 1
ATOM 676 C C . LYS A 1 85 ? 7.613 -5.650 -29.185 1.00 93.88 85 LYS A C 1
ATOM 678 O O . LYS A 1 85 ? 7.739 -6.871 -29.268 1.00 93.88 85 LYS A O 1
ATOM 683 N N . ALA A 1 86 ? 8.655 -4.817 -29.188 1.00 92.94 86 ALA A N 1
ATOM 684 C CA . ALA A 1 86 ? 10.043 -5.272 -29.257 1.00 92.94 86 ALA A CA 1
ATOM 685 C C . ALA A 1 86 ? 10.487 -6.032 -27.994 1.00 92.94 86 ALA A C 1
ATOM 687 O O . ALA A 1 86 ? 11.393 -6.859 -28.074 1.00 92.94 86 ALA A O 1
ATOM 688 N N . LEU A 1 87 ? 9.836 -5.804 -26.845 1.00 93.69 87 LEU A N 1
ATOM 689 C CA . LEU A 1 87 ? 10.131 -6.542 -25.613 1.00 93.69 87 LEU A CA 1
ATOM 690 C C . LEU A 1 87 ? 9.769 -8.023 -25.726 1.00 93.69 87 LEU A C 1
ATOM 692 O O . LEU A 1 87 ? 10.517 -8.864 -25.224 1.00 93.69 87 LEU A O 1
ATOM 696 N N . GLY A 1 88 ? 8.646 -8.349 -26.375 1.00 91.50 88 GLY A N 1
ATOM 697 C CA . GLY A 1 88 ? 8.136 -9.718 -26.462 1.00 91.50 88 GLY A CA 1
ATOM 698 C C . GLY A 1 88 ? 8.120 -10.408 -25.092 1.00 91.50 88 GLY A C 1
ATOM 699 O O . GLY A 1 88 ? 7.651 -9.854 -24.102 1.00 91.50 88 GLY A O 1
ATOM 700 N N . GLU A 1 89 ? 8.711 -11.600 -25.011 1.00 89.44 89 GLU A N 1
ATOM 701 C CA . GLU A 1 89 ? 8.813 -12.377 -23.766 1.00 89.44 89 GLU A CA 1
ATOM 702 C C . GLU A 1 89 ? 9.713 -11.740 -22.691 1.00 89.44 89 GLU A C 1
ATOM 704 O O . GLU A 1 89 ? 9.753 -12.215 -21.556 1.00 89.44 89 GLU A O 1
ATOM 709 N N . ASN A 1 90 ? 10.480 -10.697 -23.023 1.00 92.19 90 ASN A N 1
ATOM 710 C CA . ASN A 1 90 ? 11.405 -10.059 -22.087 1.00 92.19 90 ASN A CA 1
ATOM 711 C C . ASN A 1 90 ? 10.736 -9.007 -21.191 1.00 92.19 90 ASN A C 1
ATOM 713 O O . ASN A 1 90 ? 11.394 -8.525 -20.273 1.00 92.19 90 ASN A O 1
ATOM 717 N N . ILE A 1 91 ? 9.455 -8.673 -21.405 1.00 93.44 91 ILE A N 1
ATOM 718 C CA . ILE A 1 91 ? 8.735 -7.637 -20.637 1.00 93.44 91 ILE A CA 1
ATOM 719 C C . ILE A 1 91 ? 8.784 -7.864 -19.115 1.00 93.44 91 ILE A C 1
ATOM 721 O O . ILE A 1 91 ? 8.932 -6.913 -18.350 1.00 93.44 91 ILE A O 1
ATOM 725 N N . ASN A 1 92 ? 8.755 -9.131 -18.696 1.00 91.00 92 ASN A N 1
ATOM 726 C CA . ASN A 1 92 ? 8.778 -9.560 -17.295 1.00 91.0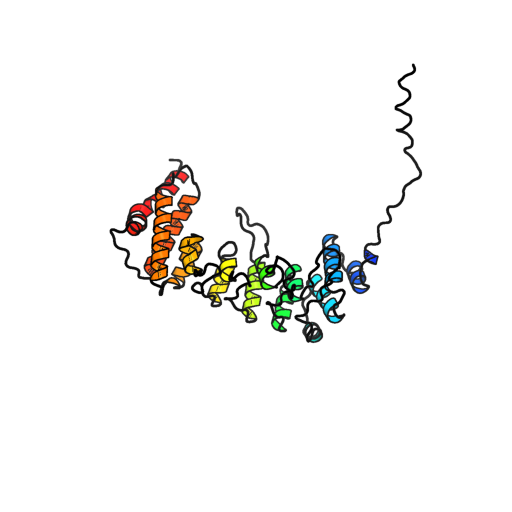0 92 ASN A CA 1
ATOM 727 C C . ASN A 1 92 ? 10.140 -10.088 -16.843 1.00 91.00 92 ASN A C 1
ATOM 729 O O . ASN A 1 92 ? 10.283 -10.551 -15.714 1.00 91.00 92 ASN A O 1
ATOM 733 N N . LYS A 1 93 ? 11.153 -10.075 -17.714 1.00 88.06 93 LYS A N 1
ATOM 734 C CA . LYS A 1 93 ? 12.461 -10.621 -17.358 1.00 88.06 93 LYS A CA 1
ATOM 735 C C . LYS A 1 93 ? 13.252 -9.629 -16.515 1.00 88.06 93 LYS A C 1
ATOM 737 O O . LYS A 1 93 ? 13.123 -8.415 -16.628 1.00 88.06 93 LYS A O 1
ATOM 742 N N . SER A 1 94 ? 14.110 -10.190 -15.680 1.00 84.06 94 SER A N 1
ATOM 743 C CA . SER A 1 94 ? 15.163 -9.491 -14.959 1.00 84.06 94 SER A CA 1
ATOM 744 C C . SER A 1 94 ? 16.472 -10.204 -15.290 1.00 84.06 94 SER A C 1
ATOM 746 O O . SER A 1 94 ? 16.503 -11.435 -15.364 1.00 84.06 94 SER A O 1
ATOM 748 N N . PHE A 1 95 ? 17.543 -9.447 -15.530 1.00 78.38 95 PHE A N 1
ATOM 749 C CA . PHE A 1 95 ? 18.847 -9.980 -15.942 1.00 78.38 95 PHE A CA 1
ATOM 750 C C . PHE A 1 95 ? 19.910 -9.706 -14.866 1.00 78.38 95 PHE A C 1
ATOM 752 O O . PHE A 1 95 ? 20.835 -8.931 -15.103 1.00 78.38 95 PHE A O 1
ATOM 759 N N . PRO A 1 96 ? 19.798 -10.311 -13.666 1.00 69.56 96 PRO A N 1
ATOM 760 C CA . PRO A 1 96 ? 20.683 -10.006 -12.549 1.00 69.56 96 PRO A CA 1
ATOM 761 C C . PRO A 1 96 ? 22.157 -10.279 -12.875 1.00 69.56 96 PRO A C 1
ATOM 763 O O . PRO A 1 96 ? 22.536 -11.337 -13.394 1.00 69.56 96 PRO A O 1
ATOM 766 N N . GLU A 1 97 ? 23.024 -9.349 -12.479 1.00 62.09 97 GLU A N 1
ATOM 767 C CA . GLU A 1 97 ? 24.467 -9.558 -12.461 1.00 62.09 97 GLU A CA 1
ATOM 768 C C . GLU A 1 97 ? 24.917 -9.950 -11.049 1.00 62.09 97 GLU A C 1
ATOM 770 O O . GLU A 1 97 ? 25.219 -9.116 -10.197 1.00 62.09 97 GLU A O 1
ATOM 775 N N . ARG A 1 98 ? 24.974 -11.261 -10.790 1.00 58.34 98 ARG A N 1
ATOM 776 C CA . ARG A 1 98 ? 25.510 -11.792 -9.532 1.00 58.34 98 ARG A CA 1
ATOM 777 C C . ARG A 1 98 ? 27.036 -11.710 -9.546 1.00 58.34 98 ARG A C 1
ATOM 779 O O . ARG A 1 98 ? 27.688 -12.516 -10.211 1.00 58.34 98 ARG A O 1
ATOM 786 N N . LYS A 1 99 ? 27.615 -10.745 -8.824 1.00 54.16 99 LYS A N 1
ATOM 787 C CA . LYS A 1 99 ? 29.062 -10.731 -8.563 1.00 54.16 99 LYS A CA 1
ATOM 788 C C . LYS A 1 99 ? 29.400 -11.769 -7.479 1.00 54.16 99 LYS A C 1
ATOM 790 O O . LYS A 1 99 ? 28.720 -11.774 -6.455 1.00 54.16 99 LYS A O 1
ATOM 795 N N . PRO A 1 100 ? 30.456 -12.592 -7.630 1.00 45.75 100 PRO A N 1
ATOM 796 C CA . PRO A 1 100 ? 30.779 -13.659 -6.673 1.00 45.75 100 PRO A CA 1
ATOM 797 C C . PRO A 1 100 ? 31.258 -13.183 -5.281 1.00 45.75 100 PRO A C 1
ATOM 799 O O . PRO A 1 100 ? 31.580 -14.014 -4.438 1.00 45.75 100 PRO A O 1
ATOM 802 N N . ASN A 1 101 ? 31.339 -11.868 -5.020 1.00 46.88 101 ASN A N 1
ATOM 803 C CA . ASN A 1 101 ? 32.145 -11.311 -3.924 1.00 46.88 101 ASN A CA 1
ATOM 804 C C . ASN A 1 101 ? 31.413 -10.251 -3.062 1.00 46.88 101 ASN A C 1
ATOM 806 O O . ASN A 1 101 ? 32.061 -9.368 -2.509 1.00 46.88 101 ASN A O 1
ATOM 810 N N . GLY A 1 102 ? 30.085 -10.328 -2.912 1.00 47.88 102 GLY A N 1
ATOM 811 C CA . GLY A 1 102 ? 29.434 -9.779 -1.705 1.00 47.88 102 GLY A CA 1
ATOM 812 C C . GLY A 1 102 ? 28.736 -8.414 -1.779 1.00 47.88 102 GLY A C 1
ATOM 813 O O . GLY A 1 102 ? 28.403 -7.865 -0.736 1.00 47.88 102 GLY A O 1
ATOM 814 N N . LEU A 1 103 ? 28.430 -7.881 -2.962 1.00 51.91 103 LEU A N 1
ATOM 815 C CA . LEU A 1 103 ? 27.394 -6.847 -3.103 1.00 51.91 103 LEU A CA 1
ATOM 816 C C . LEU A 1 103 ? 26.376 -7.358 -4.120 1.00 51.91 103 LEU A C 1
ATOM 818 O O . LEU A 1 103 ? 26.595 -7.270 -5.329 1.00 51.91 103 LEU A O 1
ATOM 822 N N . TYR A 1 104 ? 25.308 -7.983 -3.621 1.00 54.66 104 TYR A N 1
ATOM 823 C CA . TYR A 1 104 ? 24.202 -8.450 -4.448 1.00 54.66 104 TYR A CA 1
ATOM 824 C C . TYR A 1 104 ? 23.588 -7.254 -5.169 1.00 54.66 104 TYR A C 1
ATOM 826 O O . TYR A 1 104 ? 23.055 -6.343 -4.537 1.00 54.66 104 TYR A O 1
ATOM 834 N N . ARG A 1 105 ? 23.670 -7.256 -6.500 1.00 57.19 105 ARG A N 1
ATOM 835 C CA . ARG A 1 105 ? 22.884 -6.357 -7.332 1.00 57.19 105 ARG A CA 1
ATOM 836 C C . ARG A 1 105 ? 21.792 -7.172 -7.998 1.00 57.19 105 ARG A C 1
ATOM 838 O O . ARG A 1 105 ? 22.052 -7.960 -8.909 1.00 57.19 105 ARG A O 1
ATOM 845 N N . TYR A 1 106 ? 20.585 -7.022 -7.478 1.00 61.94 106 TYR A N 1
ATOM 846 C CA . TYR A 1 106 ? 19.396 -7.628 -8.052 1.00 61.94 106 TYR A CA 1
ATOM 847 C C . TYR A 1 106 ? 19.168 -7.000 -9.427 1.00 61.94 106 TYR A C 1
ATOM 849 O O . TYR A 1 106 ? 19.356 -5.796 -9.602 1.00 61.94 106 TYR A O 1
ATOM 857 N N . GLY A 1 107 ? 18.820 -7.817 -10.421 1.00 65.31 107 GLY A N 1
ATOM 858 C CA . GLY A 1 107 ? 18.385 -7.274 -11.704 1.00 65.31 107 GLY A CA 1
ATOM 859 C C . GLY A 1 107 ? 17.095 -6.476 -11.507 1.00 65.31 107 GLY A C 1
ATOM 860 O O . GLY A 1 107 ? 16.462 -6.554 -10.454 1.00 65.31 107 GLY A O 1
ATOM 861 N N . ARG A 1 108 ? 16.679 -5.711 -12.511 1.00 80.75 108 ARG A N 1
ATOM 862 C CA . ARG A 1 108 ? 15.431 -4.941 -12.459 1.00 80.75 108 ARG A CA 1
ATOM 863 C C . ARG A 1 108 ? 14.510 -5.353 -13.596 1.00 80.75 108 ARG A C 1
ATOM 865 O O . ARG A 1 108 ? 14.973 -5.601 -14.707 1.00 80.75 108 ARG A O 1
ATOM 872 N N . THR A 1 109 ? 13.209 -5.424 -13.315 1.00 90.00 109 THR A N 1
ATOM 873 C CA . THR A 1 109 ? 12.208 -5.384 -14.386 1.00 90.00 109 THR A CA 1
ATOM 874 C C . THR A 1 109 ? 12.063 -3.943 -14.864 1.00 90.00 109 THR A C 1
ATOM 876 O O . THR A 1 109 ? 12.287 -2.996 -14.103 1.00 90.00 109 THR A O 1
ATOM 879 N N . LEU A 1 110 ? 11.619 -3.758 -16.108 1.00 94.19 110 LEU A N 1
ATOM 880 C CA . LEU A 1 110 ? 11.334 -2.419 -16.634 1.00 94.19 110 LEU A CA 1
ATOM 881 C C . LEU A 1 110 ? 10.261 -1.698 -15.813 1.00 94.19 110 LEU A C 1
ATOM 883 O O . LEU A 1 110 ? 10.321 -0.481 -15.662 1.00 94.19 110 LEU A O 1
ATOM 887 N N . LEU A 1 111 ? 9.316 -2.450 -15.241 1.00 94.38 111 LEU A N 1
ATOM 888 C CA . LEU A 1 111 ? 8.257 -1.908 -14.399 1.00 94.38 111 LEU A CA 1
ATOM 889 C C . LEU A 1 111 ? 8.813 -1.328 -13.085 1.00 94.38 111 LEU A C 1
ATOM 891 O O . LEU A 1 111 ? 8.420 -0.234 -12.686 1.00 94.38 111 LEU A O 1
ATOM 895 N N . VAL A 1 112 ? 9.785 -2.001 -12.458 1.00 90.75 112 VAL A N 1
ATOM 896 C CA . VAL A 1 112 ? 10.521 -1.467 -11.297 1.00 90.75 112 VAL A CA 1
ATOM 897 C C . VAL A 1 112 ? 11.328 -0.226 -11.685 1.00 90.75 112 VAL A C 1
ATOM 899 O O . VAL A 1 112 ? 11.228 0.802 -11.017 1.00 90.75 112 VAL A O 1
ATOM 902 N N . THR A 1 113 ? 12.061 -0.277 -12.801 1.00 91.75 113 THR A N 1
ATOM 903 C CA . THR A 1 113 ? 12.834 0.876 -13.290 1.00 91.75 113 THR A CA 1
ATOM 904 C C . THR A 1 113 ? 11.942 2.085 -13.584 1.00 91.75 113 THR A C 1
ATOM 906 O O . THR A 1 113 ? 12.350 3.218 -13.334 1.00 91.75 113 THR A O 1
ATOM 909 N N . ALA A 1 114 ? 10.714 1.879 -14.066 1.00 95.31 114 ALA A N 1
ATOM 910 C CA . ALA A 1 114 ? 9.765 2.962 -14.308 1.00 95.31 114 ALA A CA 1
ATOM 911 C C . ALA A 1 114 ? 9.312 3.660 -13.017 1.00 95.31 114 ALA A C 1
ATOM 913 O O . ALA A 1 114 ? 9.222 4.889 -12.999 1.00 95.31 114 ALA A O 1
ATOM 914 N N . VAL A 1 115 ? 9.108 2.907 -11.931 1.00 93.44 115 VAL A N 1
ATOM 915 C CA . VAL A 1 115 ? 8.784 3.466 -10.607 1.00 93.44 115 VAL A CA 1
ATOM 916 C C . VAL A 1 115 ? 9.953 4.272 -10.045 1.00 93.44 115 VAL A C 1
ATOM 918 O O . VAL A 1 115 ? 9.764 5.417 -9.645 1.00 93.44 115 VAL A O 1
ATOM 921 N N . GLU A 1 116 ? 11.169 3.720 -10.066 1.00 89.12 116 GLU A N 1
ATOM 922 C CA . GLU A 1 116 ? 12.367 4.399 -9.544 1.00 89.12 116 GLU A CA 1
ATOM 923 C C . GLU A 1 116 ? 12.660 5.719 -10.273 1.00 89.12 116 GLU A C 1
ATOM 925 O O . GLU A 1 116 ? 13.141 6.676 -9.670 1.00 89.12 116 GLU A O 1
ATOM 930 N N . ASN A 1 117 ? 12.327 5.797 -11.564 1.00 91.44 117 ASN A N 1
ATOM 931 C CA . ASN A 1 117 ? 12.509 7.006 -12.367 1.00 91.44 117 ASN A CA 1
ATOM 932 C C . ASN A 1 117 ? 11.293 7.945 -12.353 1.00 91.44 117 ASN A C 1
ATOM 934 O O . ASN A 1 117 ? 11.298 8.946 -13.068 1.00 91.44 117 ASN A O 1
ATOM 938 N N . GLN A 1 118 ? 10.272 7.670 -11.537 1.00 93.12 118 GLN A N 1
ATOM 939 C CA . GLN A 1 118 ? 9.023 8.434 -11.460 1.00 93.12 118 GLN A CA 1
ATOM 940 C C . GLN A 1 118 ? 8.281 8.579 -12.805 1.00 93.12 118 GLN A C 1
ATOM 942 O O . GLN A 1 118 ? 7.648 9.598 -13.080 1.00 93.12 118 GLN A O 1
ATOM 947 N N . ASN A 1 119 ? 8.350 7.565 -13.669 1.00 96.12 119 ASN A N 1
ATOM 948 C CA . ASN A 1 119 ? 7.794 7.602 -15.022 1.00 96.12 119 ASN A CA 1
ATOM 949 C C . ASN A 1 119 ? 6.433 6.879 -15.086 1.00 96.12 119 ASN A C 1
ATOM 951 O O . ASN A 1 119 ? 6.358 5.705 -15.451 1.00 96.12 119 ASN A O 1
ATOM 955 N N . LEU A 1 120 ? 5.350 7.579 -14.715 1.00 96.75 120 LEU A N 1
ATOM 956 C CA . LEU A 1 120 ? 3.983 7.020 -14.726 1.00 96.75 120 LEU A CA 1
ATOM 957 C C . LEU A 1 120 ? 3.528 6.578 -16.117 1.00 96.75 120 LEU A C 1
ATOM 959 O O . LEU A 1 120 ? 2.834 5.569 -16.228 1.00 96.75 120 LEU A O 1
ATOM 963 N N . ASP A 1 121 ? 3.929 7.297 -17.165 1.00 97.69 121 ASP A N 1
ATOM 964 C CA . ASP A 1 121 ? 3.572 6.951 -18.542 1.00 97.69 121 ASP A CA 1
ATOM 965 C C . ASP A 1 121 ? 4.154 5.592 -18.927 1.00 97.69 121 ASP A C 1
ATOM 967 O O . ASP A 1 121 ? 3.445 4.745 -19.472 1.00 97.69 121 ASP A O 1
ATOM 971 N N . ALA A 1 122 ? 5.425 5.349 -18.592 1.00 98.12 122 ALA A N 1
ATOM 972 C CA . ALA A 1 122 ? 6.050 4.050 -18.795 1.00 98.12 122 ALA A CA 1
ATOM 973 C C . ALA A 1 122 ? 5.408 2.962 -17.927 1.00 98.12 122 ALA A C 1
ATOM 975 O O . ALA A 1 122 ? 5.181 1.867 -18.433 1.00 98.12 122 ALA A O 1
ATOM 976 N N . VAL A 1 123 ? 5.064 3.247 -16.663 1.00 97.94 123 VAL A N 1
ATOM 977 C CA . VAL A 1 123 ? 4.326 2.292 -15.814 1.00 97.94 123 VAL A CA 1
ATOM 978 C C . VAL A 1 123 ? 2.998 1.906 -16.467 1.00 97.94 123 VAL A C 1
ATOM 980 O O . VAL A 1 123 ? 2.728 0.719 -16.632 1.00 97.94 123 VAL A O 1
ATOM 983 N N . ASN A 1 124 ? 2.186 2.885 -16.881 1.00 98.12 124 ASN A N 1
ATOM 984 C CA . ASN A 1 124 ? 0.905 2.617 -17.531 1.00 98.12 124 ASN A CA 1
ATOM 985 C C . ASN A 1 124 ? 1.096 1.813 -18.824 1.00 98.12 124 ASN A C 1
ATOM 987 O O . ASN A 1 124 ? 0.381 0.840 -19.028 1.00 98.12 124 ASN A O 1
ATOM 991 N N . ALA A 1 125 ? 2.064 2.191 -19.663 1.00 98.12 125 ALA A N 1
ATOM 992 C CA . ALA A 1 125 ? 2.344 1.524 -20.932 1.00 98.12 125 ALA A CA 1
ATOM 993 C C . ALA A 1 125 ? 2.828 0.073 -20.750 1.00 98.12 125 ALA A C 1
ATOM 995 O O . ALA A 1 125 ? 2.423 -0.813 -21.498 1.00 98.12 125 ALA A O 1
ATOM 996 N N . LEU A 1 126 ? 3.673 -0.186 -19.748 1.00 97.88 126 LEU A N 1
ATOM 997 C CA . LEU A 1 126 ? 4.159 -1.530 -19.430 1.00 97.88 126 LEU A CA 1
ATOM 998 C C . LEU A 1 126 ? 3.034 -2.419 -18.891 1.00 97.88 126 LEU A C 1
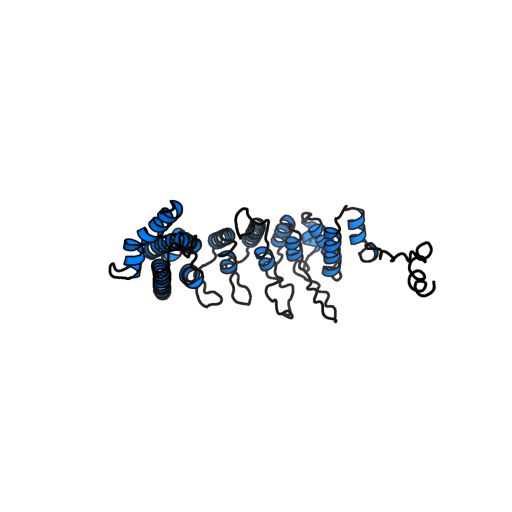ATOM 1000 O O . LEU A 1 126 ? 2.892 -3.547 -19.355 1.00 97.88 126 LEU A O 1
ATOM 1004 N N . LEU A 1 127 ? 2.217 -1.916 -17.959 1.00 97.38 127 LEU A N 1
ATOM 1005 C CA . LEU A 1 127 ? 1.060 -2.656 -17.439 1.00 97.38 127 LEU A CA 1
ATOM 1006 C C . LEU A 1 127 ? 0.038 -2.951 -18.548 1.00 97.38 127 LEU A C 1
ATOM 1008 O O . LEU A 1 127 ? -0.427 -4.081 -18.665 1.00 97.38 127 LEU A O 1
ATOM 1012 N N . GLU A 1 128 ? -0.239 -1.978 -19.422 1.00 97.12 128 GLU A N 1
ATOM 1013 C CA . GLU A 1 128 ? -1.119 -2.152 -20.588 1.00 97.12 128 GLU A CA 1
ATOM 1014 C C . GLU A 1 128 ? -0.594 -3.217 -21.566 1.00 97.12 128 GLU A C 1
ATOM 1016 O O . GLU A 1 128 ? -1.375 -3.939 -22.185 1.00 97.12 128 GLU A O 1
ATOM 1021 N N . ALA A 1 129 ? 0.730 -3.360 -21.672 1.00 96.75 129 ALA A N 1
ATOM 1022 C CA . ALA A 1 129 ? 1.387 -4.392 -22.470 1.00 96.75 129 ALA A CA 1
ATOM 1023 C C . ALA A 1 129 ? 1.487 -5.765 -21.776 1.00 96.75 129 ALA A C 1
ATOM 1025 O O . ALA A 1 129 ? 2.051 -6.694 -22.357 1.00 96.75 129 ALA A O 1
ATOM 1026 N N . GLY A 1 130 ? 0.953 -5.916 -20.560 1.00 95.31 130 GLY A N 1
ATOM 1027 C CA . GLY A 1 130 ? 0.963 -7.177 -19.815 1.00 95.31 130 GLY A CA 1
ATOM 1028 C C . GLY A 1 130 ? 2.213 -7.406 -18.963 1.00 95.31 130 GLY A C 1
ATOM 1029 O O . GLY A 1 130 ? 2.542 -8.557 -18.662 1.00 95.31 130 GLY A O 1
ATOM 1030 N N . ALA A 1 131 ? 2.923 -6.341 -18.576 1.00 95.31 131 ALA A N 1
ATOM 1031 C CA . ALA A 1 131 ? 3.933 -6.451 -17.532 1.00 95.31 131 ALA A CA 1
ATOM 1032 C C . ALA A 1 131 ? 3.276 -6.921 -16.224 1.00 95.31 131 ALA A C 1
ATOM 1034 O O . ALA A 1 131 ? 2.291 -6.343 -15.769 1.00 95.31 131 ALA A O 1
ATOM 1035 N N . ASP A 1 132 ? 3.831 -7.964 -15.622 1.00 92.44 132 ASP A N 1
ATOM 1036 C CA . ASP A 1 132 ? 3.323 -8.578 -14.404 1.00 92.44 132 ASP A CA 1
ATOM 1037 C C . ASP A 1 132 ? 3.865 -7.818 -13.171 1.00 92.44 132 ASP A C 1
ATOM 1039 O O . ASP A 1 132 ? 5.082 -7.809 -12.933 1.00 92.44 132 ASP A O 1
ATOM 1043 N N . PRO A 1 133 ? 2.992 -7.172 -12.367 1.00 92.12 133 PRO A N 1
ATOM 1044 C CA . PRO A 1 133 ? 3.398 -6.401 -11.191 1.00 92.12 133 PRO A CA 1
ATOM 1045 C C . PRO A 1 133 ? 3.904 -7.267 -10.026 1.00 92.12 133 PRO A C 1
ATOM 1047 O O . PRO A 1 133 ? 4.432 -6.720 -9.051 1.00 92.12 133 PRO A O 1
ATOM 1050 N N . TYR A 1 134 ? 3.752 -8.591 -10.106 1.00 87.88 134 TYR A N 1
ATOM 1051 C CA . TYR A 1 134 ? 4.118 -9.539 -9.054 1.00 87.88 134 TYR A CA 1
ATOM 1052 C C . TYR A 1 134 ? 5.479 -10.198 -9.270 1.00 87.88 134 TYR A C 1
ATOM 1054 O O . TYR A 1 134 ? 5.951 -10.914 -8.384 1.00 87.88 134 TYR A O 1
ATOM 1062 N N . VAL A 1 135 ? 6.138 -9.944 -10.405 1.00 83.50 135 VAL A N 1
ATOM 1063 C CA . VAL A 1 135 ? 7.481 -10.470 -10.664 1.00 83.50 135 VAL A CA 1
ATOM 1064 C C . VAL A 1 135 ? 8.440 -9.969 -9.588 1.00 83.50 135 VAL A C 1
ATOM 1066 O O . VAL A 1 135 ? 8.702 -8.769 -9.471 1.00 83.50 135 VAL A O 1
ATOM 1069 N N . SER A 1 136 ? 8.987 -10.911 -8.819 1.00 73.62 136 SER A N 1
ATOM 1070 C CA . SER A 1 136 ? 10.095 -10.648 -7.905 1.00 73.62 136 SER A CA 1
ATOM 1071 C C . SER A 1 136 ? 11.385 -10.499 -8.702 1.00 73.62 136 SER A C 1
ATOM 1073 O O . SER A 1 136 ? 11.711 -11.354 -9.531 1.00 73.62 136 SER A O 1
ATOM 1075 N N . THR A 1 137 ? 12.163 -9.452 -8.429 1.00 67.75 137 THR A N 1
ATOM 1076 C CA . THR A 1 137 ? 13.516 -9.356 -8.988 1.00 67.75 137 THR A CA 1
ATOM 1077 C C . THR A 1 137 ? 14.569 -10.162 -8.210 1.00 67.75 137 THR A C 1
ATOM 1079 O O . THR A 1 137 ? 15.726 -10.223 -8.638 1.00 67.75 137 THR A O 1
ATOM 1082 N N . ASP A 1 138 ? 14.160 -10.853 -7.138 1.00 65.75 138 ASP A N 1
ATOM 1083 C CA . ASP A 1 138 ? 14.921 -11.889 -6.427 1.00 65.75 138 ASP A CA 1
ATOM 1084 C C . ASP A 1 138 ? 14.172 -13.240 -6.493 1.00 65.75 138 ASP A C 1
ATOM 1086 O O . ASP A 1 138 ? 13.516 -13.648 -5.532 1.00 65.75 138 ASP A O 1
ATOM 1090 N N . PRO A 1 139 ? 14.203 -13.945 -7.641 1.00 53.22 139 PRO A N 1
ATOM 1091 C CA . PRO A 1 139 ? 13.387 -15.143 -7.862 1.00 53.22 139 PRO A CA 1
ATOM 1092 C C . PRO A 1 139 ? 13.801 -16.355 -7.013 1.00 53.22 139 PRO A C 1
ATOM 1094 O O . PRO A 1 139 ? 13.032 -17.306 -6.906 1.00 53.22 139 PRO A O 1
ATOM 1097 N N . ASN A 1 140 ? 14.998 -16.338 -6.415 1.00 57.66 140 ASN A N 1
ATOM 1098 C CA . ASN A 1 140 ? 15.511 -17.454 -5.617 1.00 57.66 140 ASN A CA 1
ATOM 1099 C C . ASN A 1 140 ? 15.386 -17.220 -4.104 1.00 57.66 140 ASN A C 1
ATOM 1101 O O . ASN A 1 140 ? 15.838 -18.071 -3.340 1.00 57.66 140 ASN A O 1
ATOM 1105 N N . ASN A 1 141 ? 14.791 -16.097 -3.674 1.00 55.66 141 ASN A N 1
ATOM 1106 C CA . ASN A 1 141 ? 14.693 -15.705 -2.263 1.00 55.66 141 ASN A CA 1
ATOM 1107 C C . ASN A 1 141 ? 16.052 -15.777 -1.541 1.00 55.66 141 ASN A C 1
ATOM 1109 O O . ASN A 1 141 ? 16.138 -16.218 -0.397 1.00 55.66 141 ASN A O 1
ATOM 1113 N N . GLU A 1 142 ? 17.133 -15.415 -2.236 1.00 55.09 142 GLU A N 1
ATOM 1114 C CA . GLU A 1 142 ? 18.489 -15.504 -1.683 1.00 55.09 142 GLU A CA 1
ATOM 1115 C C . GLU A 1 142 ? 18.806 -14.319 -0.758 1.00 55.09 142 GLU A C 1
ATOM 1117 O O . GLU A 1 142 ? 19.814 -14.341 -0.051 1.00 55.09 142 GLU A O 1
ATOM 1122 N N . SER A 1 143 ? 17.943 -13.297 -0.730 1.00 54.84 143 SER A N 1
ATOM 1123 C CA . SER A 1 143 ? 18.012 -12.188 0.216 1.00 54.84 143 SER A CA 1
ATOM 1124 C C . SER A 1 143 ? 17.057 -12.363 1.403 1.00 54.84 143 SER A C 1
ATOM 1126 O O . SER A 1 143 ? 15.917 -12.799 1.261 1.00 54.84 143 SER A O 1
ATOM 1128 N N . GLU A 1 144 ? 17.482 -11.909 2.587 1.00 50.53 144 GLU A N 1
ATOM 1129 C CA . GLU A 1 144 ? 16.613 -11.768 3.772 1.00 50.53 144 GLU A CA 1
ATOM 1130 C C . GLU A 1 144 ? 15.492 -10.715 3.571 1.00 50.53 144 GLU A C 1
ATOM 1132 O O . GLU A 1 144 ? 14.660 -10.510 4.451 1.00 50.53 144 GLU A O 1
ATOM 1137 N N . GLN A 1 145 ? 15.438 -10.038 2.413 1.00 52.91 145 GLN A N 1
ATOM 1138 C CA . GLN A 1 145 ? 14.524 -8.935 2.098 1.00 52.91 145 GLN A CA 1
ATOM 1139 C C . GLN A 1 145 ? 13.540 -9.297 0.973 1.00 52.91 145 GLN A C 1
ATOM 1141 O O . GLN A 1 145 ? 13.433 -8.597 -0.035 1.00 52.91 145 GLN A O 1
ATOM 1146 N N . ILE A 1 146 ? 12.767 -10.363 1.191 1.00 49.66 146 ILE A N 1
ATOM 1147 C CA . ILE A 1 146 ? 11.740 -10.912 0.280 1.00 49.66 146 ILE A CA 1
ATOM 1148 C C . ILE A 1 146 ? 10.755 -9.838 -0.242 1.00 49.66 146 ILE A C 1
ATOM 1150 O O . ILE A 1 146 ? 10.225 -9.959 -1.345 1.00 49.66 146 ILE A O 1
ATOM 1154 N N . ARG A 1 147 ? 10.516 -8.760 0.522 1.00 52.97 147 ARG A N 1
ATOM 1155 C CA . ARG A 1 147 ? 9.586 -7.675 0.153 1.00 52.97 147 ARG A CA 1
ATOM 1156 C C . ARG A 1 147 ? 10.123 -6.729 -0.921 1.00 52.97 147 ARG A C 1
ATOM 1158 O O . ARG A 1 147 ? 9.339 -6.149 -1.664 1.00 52.97 147 ARG A O 1
ATOM 1165 N N . SER A 1 148 ? 11.436 -6.511 -0.966 1.00 54.75 148 SER A N 1
ATOM 1166 C CA . SER A 1 148 ? 11.988 -5.217 -1.388 1.00 54.75 148 SER A CA 1
ATOM 1167 C C . SER A 1 148 ? 11.988 -4.951 -2.892 1.00 54.75 148 SER A C 1
ATOM 1169 O O . SER A 1 148 ? 12.366 -3.855 -3.301 1.00 54.75 148 SER A O 1
ATOM 1171 N N . TRP A 1 149 ? 11.566 -5.907 -3.724 1.00 61.16 149 TRP A N 1
ATOM 1172 C CA . TRP A 1 149 ? 11.850 -5.809 -5.153 1.00 61.16 149 TRP A CA 1
ATOM 1173 C C . TRP A 1 149 ? 10.763 -6.345 -6.086 1.00 61.16 149 TRP A C 1
ATOM 1175 O O . TRP A 1 149 ? 11.063 -6.865 -7.159 1.00 61.16 149 TRP A O 1
ATOM 1185 N N . ASN A 1 150 ? 9.493 -6.201 -5.707 1.00 75.94 150 ASN A N 1
ATOM 1186 C CA . ASN A 1 150 ? 8.408 -6.200 -6.689 1.00 75.94 150 ASN A CA 1
ATOM 1187 C C . ASN A 1 150 ? 7.853 -4.779 -6.862 1.00 75.94 150 ASN A C 1
ATOM 1189 O O . ASN A 1 150 ? 8.017 -3.915 -5.994 1.00 75.94 150 ASN A O 1
ATOM 1193 N N . PHE A 1 151 ? 7.223 -4.528 -8.010 1.00 88.12 151 PHE A N 1
ATOM 1194 C CA . PHE A 1 151 ? 6.672 -3.218 -8.364 1.00 88.12 151 PHE A CA 1
ATOM 1195 C C . PHE A 1 151 ? 5.777 -2.653 -7.256 1.00 88.12 151 PHE A C 1
ATOM 1197 O O . PHE A 1 151 ? 5.908 -1.488 -6.886 1.00 88.12 151 PHE A O 1
ATOM 1204 N N . LEU A 1 152 ? 4.896 -3.489 -6.705 1.00 87.81 152 LEU A N 1
ATOM 1205 C CA . LEU A 1 152 ? 3.873 -3.054 -5.764 1.00 87.81 152 LEU A CA 1
ATOM 1206 C C . LEU A 1 152 ? 4.468 -2.591 -4.428 1.00 87.81 152 LEU A C 1
ATOM 1208 O O . LEU A 1 152 ? 4.050 -1.565 -3.897 1.00 87.81 152 LEU A O 1
ATOM 1212 N N . TYR A 1 153 ? 5.474 -3.289 -3.897 1.00 86.75 153 TYR A N 1
ATOM 1213 C CA . TYR A 1 153 ? 6.150 -2.858 -2.673 1.00 86.75 153 TYR A CA 1
ATOM 1214 C C . TYR A 1 153 ? 6.869 -1.521 -2.867 1.00 86.75 153 TYR A C 1
ATOM 1216 O O . TYR A 1 153 ? 6.702 -0.601 -2.064 1.00 86.75 153 TYR A O 1
ATOM 1224 N N . LEU A 1 154 ? 7.622 -1.387 -3.964 1.00 87.00 154 LEU A N 1
ATOM 1225 C CA . LEU A 1 154 ? 8.327 -0.146 -4.283 1.00 87.00 154 LEU A CA 1
ATOM 1226 C C . LEU A 1 154 ? 7.362 1.013 -4.513 1.00 87.00 154 LEU A C 1
ATOM 1228 O O . LEU A 1 154 ? 7.650 2.118 -4.060 1.00 87.00 154 LEU A O 1
ATOM 1232 N N . ALA A 1 155 ? 6.221 0.761 -5.158 1.00 89.31 155 ALA A N 1
ATOM 1233 C CA . ALA A 1 155 ? 5.165 1.745 -5.347 1.00 89.31 155 ALA A CA 1
ATOM 1234 C C . ALA A 1 155 ? 4.622 2.255 -4.006 1.00 89.31 155 ALA A C 1
ATOM 1236 O O . ALA A 1 155 ? 4.480 3.461 -3.816 1.00 89.31 155 ALA A O 1
ATOM 1237 N N . MET A 1 156 ? 4.354 1.354 -3.056 1.00 89.75 156 MET A N 1
ATOM 1238 C CA . MET A 1 156 ? 3.787 1.726 -1.755 1.00 89.75 156 MET A CA 1
ATOM 1239 C C . MET A 1 156 ? 4.802 2.405 -0.827 1.00 89.75 156 MET A C 1
ATOM 1241 O O . MET A 1 156 ? 4.424 3.210 0.028 1.00 89.75 156 MET A O 1
ATOM 1245 N N . LYS A 1 157 ? 6.097 2.125 -1.009 1.00 87.88 157 LYS A N 1
ATOM 1246 C CA . LYS A 1 157 ? 7.191 2.776 -0.279 1.00 87.88 157 LYS A CA 1
ATOM 1247 C C . LYS A 1 157 ? 7.551 4.168 -0.789 1.00 87.88 157 LYS A C 1
ATOM 1249 O O . LYS A 1 157 ? 8.320 4.843 -0.115 1.00 87.88 157 LYS A O 1
ATOM 1254 N N . GLN A 1 158 ? 7.009 4.616 -1.923 1.00 87.88 158 GLN A N 1
ATOM 1255 C CA . GLN A 1 158 ? 7.287 5.965 -2.407 1.00 87.88 158 GLN A CA 1
ATOM 1256 C C . GLN A 1 158 ? 6.829 7.015 -1.387 1.00 87.88 158 GLN A C 1
ATOM 1258 O O . GLN A 1 158 ? 5.707 6.987 -0.869 1.00 87.88 158 GLN A O 1
ATOM 1263 N N . GLU A 1 159 ? 7.725 7.950 -1.108 1.00 89.69 159 GLU A N 1
ATOM 1264 C CA . GLU A 1 159 ? 7.487 9.121 -0.277 1.00 89.69 159 GLU A CA 1
ATOM 1265 C C . GLU A 1 159 ? 7.772 10.354 -1.124 1.00 89.69 159 GLU A C 1
ATOM 1267 O O . GLU A 1 159 ? 8.835 10.479 -1.731 1.00 89.69 159 GLU A O 1
ATOM 1272 N N . GLY A 1 160 ? 6.782 11.238 -1.215 1.00 89.50 160 GLY A N 1
ATOM 1273 C CA . GLY A 1 160 ? 6.948 12.560 -1.792 1.00 89.50 160 GLY A CA 1
ATOM 1274 C C . GLY A 1 160 ? 7.545 13.531 -0.777 1.00 89.50 160 GLY A C 1
ATOM 1275 O O . GLY A 1 160 ? 8.271 13.159 0.144 1.00 89.50 160 GLY A O 1
ATOM 1276 N N . GLN A 1 161 ? 7.224 14.812 -0.929 1.00 91.25 161 GLN A N 1
ATOM 1277 C CA . GLN A 1 161 ? 7.660 15.828 0.023 1.00 91.25 161 GLN A CA 1
ATOM 1278 C C . GLN A 1 161 ? 7.043 15.582 1.409 1.00 91.25 161 GLN A C 1
ATOM 1280 O O . GLN A 1 161 ? 5.880 15.191 1.519 1.00 91.25 161 GLN A O 1
ATOM 1285 N N . LYS A 1 162 ? 7.797 15.867 2.478 1.00 92.75 162 LYS A N 1
ATOM 1286 C CA . LYS A 1 162 ? 7.227 15.948 3.828 1.00 92.75 162 LYS A CA 1
ATOM 1287 C C . LYS A 1 162 ? 6.124 17.012 3.858 1.00 92.75 162 LYS A C 1
ATOM 1289 O O . LYS A 1 162 ? 6.349 18.141 3.417 1.00 92.75 162 LYS A O 1
ATOM 1294 N N . LEU A 1 163 ? 4.951 16.660 4.375 1.00 87.75 163 LEU A N 1
ATOM 1295 C CA . LEU A 1 163 ? 3.830 17.591 4.455 1.00 87.75 163 LEU A CA 1
ATOM 1296 C C . LEU A 1 163 ? 4.095 18.660 5.540 1.00 87.75 163 LEU A C 1
ATOM 1298 O O . LEU A 1 163 ? 4.655 18.330 6.591 1.00 87.75 163 LEU A O 1
ATOM 1302 N N . PRO A 1 164 ? 3.716 19.937 5.320 1.00 91.06 164 PRO A N 1
ATOM 1303 C CA . PRO A 1 164 ? 3.855 20.983 6.333 1.00 91.06 164 PRO A CA 1
ATOM 1304 C C . PRO A 1 164 ? 3.118 20.614 7.625 1.00 91.06 164 PRO A C 1
ATOM 1306 O O . PRO A 1 164 ? 1.992 20.122 7.569 1.00 91.06 164 PRO A O 1
ATOM 1309 N N . ASP A 1 165 ? 3.757 20.850 8.774 1.00 86.94 165 ASP A N 1
ATOM 1310 C CA . ASP A 1 165 ? 3.199 20.599 10.113 1.00 86.94 165 ASP A CA 1
ATOM 1311 C C . ASP A 1 165 ? 2.678 19.162 10.336 1.00 86.94 165 ASP A C 1
ATOM 1313 O O . ASP A 1 165 ? 1.760 18.926 11.122 1.00 86.94 165 ASP A O 1
ATOM 1317 N N . SER A 1 166 ? 3.271 18.182 9.645 1.00 82.06 166 SER A N 1
ATOM 1318 C CA . SER A 1 166 ? 2.886 16.773 9.703 1.00 82.06 166 SER A CA 1
ATOM 1319 C C . SER A 1 166 ? 4.108 15.856 9.774 1.00 82.06 166 SER A C 1
ATOM 1321 O O . SER A 1 166 ? 5.150 16.146 9.186 1.00 82.06 166 SER A O 1
ATOM 1323 N N . ASP A 1 167 ? 3.974 14.716 10.453 1.00 83.75 167 ASP A N 1
ATOM 1324 C CA . ASP A 1 167 ? 4.977 13.642 10.424 1.00 83.75 167 ASP A CA 1
ATOM 1325 C C . ASP A 1 167 ? 4.878 12.768 9.162 1.00 83.75 167 ASP A C 1
ATOM 1327 O O . ASP A 1 167 ? 5.737 11.919 8.936 1.00 83.75 167 ASP A O 1
ATOM 1331 N N . TYR A 1 168 ? 3.869 12.998 8.316 1.00 85.75 168 TYR A N 1
ATOM 1332 C CA . TYR A 1 168 ? 3.614 12.209 7.114 1.00 85.75 168 TYR A CA 1
ATOM 1333 C C . TYR A 1 168 ? 4.208 12.840 5.845 1.00 85.75 168 TYR A C 1
ATOM 1335 O O . TYR A 1 168 ? 4.421 14.053 5.738 1.00 85.75 168 TYR A O 1
ATOM 1343 N N . PHE A 1 169 ? 4.439 11.989 4.848 1.00 91.25 169 PHE A N 1
ATOM 1344 C CA . PHE A 1 169 ? 4.914 12.365 3.518 1.00 91.25 169 PHE A CA 1
ATOM 1345 C C . PHE A 1 169 ? 3.769 12.358 2.507 1.00 91.25 169 PHE A C 1
ATOM 1347 O O . PHE A 1 169 ? 2.794 11.624 2.665 1.00 91.25 169 PHE A O 1
ATOM 1354 N N . ASP A 1 170 ? 3.906 13.142 1.440 1.00 92.75 170 ASP A N 1
ATOM 1355 C CA . ASP A 1 170 ? 2.990 13.102 0.305 1.00 92.75 170 ASP A CA 1
ATOM 1356 C C . ASP A 1 170 ? 2.976 11.700 -0.332 1.00 92.75 170 ASP A C 1
ATOM 1358 O O . ASP A 1 170 ? 4.014 11.145 -0.702 1.00 92.75 170 ASP A O 1
ATOM 1362 N N . LYS A 1 171 ? 1.778 11.125 -0.460 1.00 94.56 171 LYS A N 1
ATOM 1363 C CA . LYS A 1 171 ? 1.532 9.809 -1.065 1.00 94.56 171 LYS A CA 1
ATOM 1364 C C . LYS A 1 171 ? 0.867 9.900 -2.440 1.00 94.56 171 LYS A C 1
ATOM 1366 O O . LYS A 1 171 ? 0.451 8.876 -2.974 1.00 94.56 171 LYS A O 1
ATOM 1371 N N . THR A 1 172 ? 0.786 11.086 -3.048 1.00 94.75 172 THR A N 1
ATOM 1372 C CA . THR A 1 172 ? 0.143 11.299 -4.358 1.00 94.75 172 THR A CA 1
ATOM 1373 C C . THR A 1 172 ? 0.702 10.361 -5.425 1.00 94.75 172 THR A C 1
ATOM 1375 O O . THR A 1 172 ? -0.061 9.652 -6.079 1.00 94.75 172 THR A O 1
ATOM 1378 N N . TYR A 1 173 ? 2.029 10.276 -5.543 1.00 94.62 173 TYR A N 1
ATOM 1379 C CA . TYR A 1 173 ? 2.675 9.395 -6.517 1.00 94.62 173 TYR A CA 1
ATOM 1380 C C . TYR A 1 173 ? 2.378 7.907 -6.251 1.00 94.62 173 TYR A C 1
ATOM 1382 O O . TYR A 1 173 ? 2.013 7.170 -7.167 1.00 94.62 173 TYR A O 1
ATOM 1390 N N . ALA A 1 174 ? 2.441 7.473 -4.986 1.00 95.56 174 ALA A N 1
ATOM 1391 C CA . ALA A 1 174 ? 2.085 6.107 -4.593 1.00 95.56 174 ALA A CA 1
ATOM 1392 C C . ALA A 1 174 ? 0.619 5.776 -4.934 1.00 95.56 174 ALA A C 1
ATOM 1394 O O . ALA A 1 174 ? 0.327 4.695 -5.440 1.00 95.56 174 ALA A O 1
ATOM 1395 N N . ASN A 1 175 ? -0.299 6.723 -4.725 1.00 97.12 175 ASN A N 1
ATOM 1396 C CA . ASN A 1 175 ? -1.718 6.565 -5.044 1.00 97.12 175 ASN A CA 1
ATOM 1397 C C . ASN A 1 175 ? -1.980 6.516 -6.553 1.00 97.12 175 ASN A C 1
ATOM 1399 O O . ASN A 1 175 ? -2.823 5.738 -6.995 1.00 97.12 175 ASN A O 1
ATOM 1403 N N . GLN A 1 176 ? -1.231 7.271 -7.359 1.00 97.81 176 GLN A N 1
ATOM 1404 C CA . GLN A 1 176 ? -1.294 7.170 -8.821 1.00 97.81 176 GLN A CA 1
ATOM 1405 C C . GLN A 1 176 ? -0.804 5.802 -9.312 1.00 97.81 176 GLN A C 1
ATOM 1407 O O . GLN A 1 176 ? -1.451 5.185 -10.158 1.00 97.81 176 GLN A O 1
ATOM 1412 N N . LEU A 1 177 ? 0.292 5.281 -8.749 1.00 97.50 177 LEU A N 1
ATOM 1413 C CA . LEU A 1 177 ? 0.765 3.926 -9.052 1.00 97.50 177 LEU A CA 1
ATOM 1414 C C . LEU A 1 177 ? -0.261 2.858 -8.655 1.00 97.50 177 LEU A C 1
ATOM 1416 O O . LEU A 1 177 ? -0.503 1.927 -9.423 1.00 97.50 177 LEU A O 1
ATOM 1420 N N . LEU A 1 178 ? -0.900 3.016 -7.494 1.00 97.44 178 LEU A N 1
ATOM 1421 C CA . LEU A 1 178 ? -1.964 2.132 -7.018 1.00 97.44 178 LEU A CA 1
ATOM 1422 C C . LEU A 1 178 ? -3.172 2.130 -7.960 1.00 97.44 178 LEU A C 1
ATOM 1424 O O . LEU A 1 178 ? -3.701 1.074 -8.292 1.00 97.44 178 LEU A O 1
ATOM 1428 N N . GLN A 1 179 ? -3.583 3.304 -8.438 1.00 98.38 179 GLN A N 1
ATOM 1429 C CA . GLN A 1 179 ? -4.661 3.432 -9.417 1.00 98.38 179 GLN A CA 1
ATOM 1430 C C . GLN A 1 179 ? -4.307 2.763 -10.749 1.00 98.38 179 GLN A C 1
ATOM 1432 O O . GLN A 1 179 ? -5.158 2.090 -11.324 1.00 98.38 179 GLN A O 1
ATOM 1437 N N . LEU A 1 180 ? -3.066 2.899 -11.231 1.00 98.25 180 LEU A N 1
ATOM 1438 C CA . LEU A 1 180 ? -2.610 2.215 -12.447 1.00 98.25 180 LEU A CA 1
ATOM 1439 C C . LEU A 1 180 ? -2.598 0.694 -12.276 1.00 98.25 180 LEU A C 1
ATOM 1441 O O . LEU A 1 180 ? -3.090 -0.018 -13.148 1.00 98.25 180 LEU A O 1
ATOM 1445 N N . TYR A 1 181 ? -2.094 0.207 -11.144 1.00 98.00 181 TYR A N 1
ATOM 1446 C CA . TYR A 1 181 ? -2.132 -1.209 -10.785 1.00 98.00 181 TYR A CA 1
ATOM 1447 C C . TYR A 1 181 ? -3.559 -1.769 -10.843 1.00 98.00 181 TYR A C 1
ATOM 1449 O O . TYR A 1 181 ? -3.808 -2.752 -11.538 1.00 98.00 181 TYR A O 1
ATOM 1457 N N . LEU A 1 182 ? -4.512 -1.107 -10.182 1.00 98.44 182 LEU A N 1
ATOM 1458 C CA . LEU A 1 182 ? -5.913 -1.537 -10.142 1.00 98.44 182 LEU A CA 1
ATOM 1459 C C . LEU A 1 182 ? -6.592 -1.431 -11.515 1.00 98.44 182 LEU A C 1
ATOM 1461 O O . LEU A 1 182 ? -7.311 -2.342 -11.923 1.00 98.44 182 LEU A O 1
ATOM 1465 N N . LYS A 1 183 ? -6.330 -0.350 -12.264 1.00 98.25 183 LYS A N 1
ATOM 1466 C CA . LYS A 1 183 ? -6.851 -0.137 -13.626 1.00 98.25 183 LYS A CA 1
ATOM 1467 C C . LYS A 1 183 ? -6.492 -1.289 -14.568 1.00 98.25 183 LYS A C 1
ATOM 1469 O O . LYS A 1 183 ? -7.299 -1.634 -15.427 1.00 98.25 183 LYS A O 1
ATOM 1474 N N . HIS A 1 184 ? -5.308 -1.875 -14.403 1.00 97.62 184 HIS A N 1
ATOM 1475 C CA . HIS A 1 184 ? -4.803 -2.978 -15.228 1.00 97.62 184 HIS A CA 1
ATOM 1476 C C . HIS A 1 184 ? -5.040 -4.364 -14.607 1.00 97.62 184 HIS A C 1
ATOM 1478 O O . HIS A 1 184 ? -4.379 -5.331 -14.973 1.00 97.62 184 HIS A O 1
ATOM 1484 N N . GLY A 1 185 ? -6.010 -4.484 -13.693 1.00 96.56 185 GLY A N 1
ATOM 1485 C CA . GLY A 1 185 ? -6.464 -5.772 -13.159 1.00 96.56 185 GLY A CA 1
ATOM 1486 C C . GLY A 1 185 ? -5.688 -6.281 -11.945 1.00 96.56 185 GLY A C 1
ATOM 1487 O O . GLY A 1 185 ? -5.818 -7.452 -11.593 1.00 96.56 185 GLY A O 1
ATOM 1488 N N . GLY A 1 186 ? -4.897 -5.426 -11.298 1.00 96.81 186 GLY A N 1
ATOM 1489 C CA . GLY A 1 186 ? -4.232 -5.753 -10.044 1.00 96.81 186 GLY A CA 1
ATOM 1490 C C . GLY A 1 186 ? -5.218 -6.137 -8.937 1.00 96.81 186 GLY A C 1
ATOM 1491 O O . GLY A 1 186 ? -6.243 -5.486 -8.749 1.00 96.81 186 GLY A O 1
ATOM 1492 N N . ASP A 1 187 ? -4.890 -7.182 -8.175 1.00 96.06 187 ASP A N 1
ATOM 1493 C CA . ASP A 1 187 ? -5.682 -7.645 -7.033 1.00 96.06 187 ASP A CA 1
ATOM 1494 C C . ASP A 1 187 ? -5.634 -6.644 -5.853 1.00 96.06 187 ASP A C 1
ATOM 1496 O O . ASP A 1 187 ? -4.566 -6.457 -5.252 1.00 96.06 187 ASP A O 1
ATOM 1500 N N . PRO A 1 188 ? -6.763 -6.024 -5.454 1.00 96.62 188 PRO A N 1
ATOM 1501 C CA . PRO A 1 188 ? -6.820 -5.151 -4.278 1.00 96.62 188 PRO A CA 1
ATOM 1502 C C . PRO A 1 188 ? -6.633 -5.918 -2.954 1.00 96.62 188 PRO A C 1
ATOM 1504 O O . PRO A 1 188 ? -6.354 -5.311 -1.922 1.00 96.62 188 PRO A O 1
ATOM 1507 N N . ASN A 1 189 ? -6.755 -7.250 -2.971 1.00 94.25 189 ASN A N 1
ATOM 1508 C CA . ASN A 1 189 ? -6.559 -8.145 -1.831 1.00 94.25 189 ASN A CA 1
ATOM 1509 C C . ASN A 1 189 ? -5.182 -8.830 -1.819 1.00 94.25 189 ASN A C 1
ATOM 1511 O O . ASN A 1 189 ? -5.001 -9.806 -1.074 1.00 94.25 189 ASN A O 1
ATOM 1515 N N . TYR A 1 190 ? -4.234 -8.332 -2.624 1.00 91.44 190 TYR A N 1
ATOM 1516 C CA . TYR A 1 190 ? -2.878 -8.864 -2.700 1.00 91.44 190 TYR A CA 1
ATOM 1517 C C . TYR A 1 190 ? -2.205 -8.905 -1.323 1.00 91.44 190 TYR A C 1
ATOM 1519 O O . TYR A 1 190 ? -2.392 -8.022 -0.476 1.00 91.44 190 TYR A O 1
ATOM 1527 N N . ARG A 1 191 ? -1.389 -9.943 -1.125 1.00 85.88 191 ARG A N 1
ATOM 1528 C CA . ARG A 1 191 ? -0.594 -10.174 0.080 1.00 85.88 191 ARG A CA 1
ATOM 1529 C C . ARG A 1 191 ? 0.831 -10.511 -0.286 1.00 85.88 191 ARG A C 1
ATOM 1531 O O . ARG A 1 191 ? 1.068 -11.302 -1.199 1.00 85.88 191 ARG A O 1
ATOM 1538 N N . TRP A 1 192 ? 1.763 -9.939 0.461 1.00 82.06 192 TRP A N 1
ATOM 1539 C CA . TRP A 1 192 ? 3.157 -10.345 0.383 1.00 82.06 192 TRP A CA 1
ATOM 1540 C C . TRP A 1 192 ? 3.359 -11.725 1.034 1.00 82.06 192 TRP A C 1
ATOM 1542 O O . TRP A 1 192 ? 2.506 -12.172 1.807 1.00 82.06 192 TRP A O 1
ATOM 1552 N N . PRO A 1 193 ? 4.470 -12.423 0.725 1.00 79.25 193 PRO A N 1
ATOM 1553 C CA . PRO A 1 193 ? 4.746 -13.759 1.264 1.00 79.25 193 PRO A CA 1
ATOM 1554 C C . PRO A 1 193 ? 4.787 -13.865 2.797 1.00 79.25 193 PRO A C 1
ATOM 1556 O O . PRO A 1 193 ? 4.605 -14.953 3.330 1.00 79.25 193 PRO A O 1
ATOM 1559 N N . ASP A 1 194 ? 5.011 -12.759 3.505 1.00 75.50 194 ASP A N 1
ATOM 1560 C CA . ASP A 1 194 ? 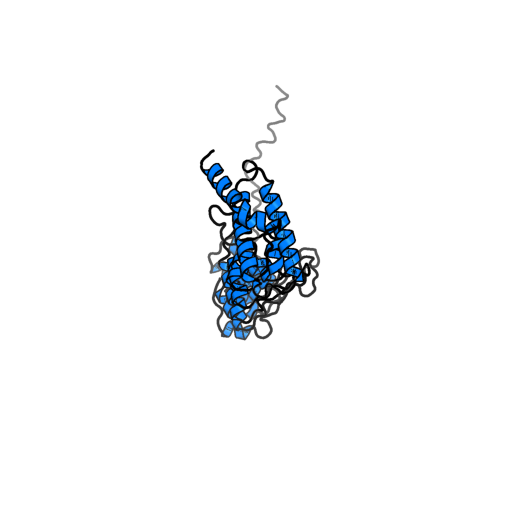4.954 -12.686 4.974 1.00 75.50 194 ASP A CA 1
ATOM 1561 C C . ASP A 1 194 ? 3.538 -12.513 5.539 1.00 75.50 194 ASP A C 1
ATOM 1563 O O . ASP A 1 194 ? 3.355 -12.497 6.749 1.00 75.50 194 ASP A O 1
ATOM 1567 N N . GLY A 1 195 ? 2.528 -12.408 4.679 1.00 77.44 195 GLY A N 1
ATOM 1568 C CA . GLY A 1 195 ? 1.131 -12.320 5.076 1.00 77.44 195 GLY A CA 1
ATOM 1569 C C . GLY A 1 195 ? 0.587 -10.899 5.200 1.00 77.44 195 GLY A C 1
ATOM 1570 O O . GLY A 1 195 ? -0.641 -10.769 5.256 1.00 77.44 195 GLY A O 1
ATOM 1571 N N . GLN A 1 196 ? 1.429 -9.855 5.163 1.00 83.50 196 GLN A N 1
ATOM 1572 C CA . GLN A 1 196 ? 0.949 -8.472 5.153 1.00 83.50 196 GLN A CA 1
ATOM 1573 C C . GLN A 1 196 ? 0.141 -8.225 3.872 1.00 83.50 196 GLN A C 1
ATOM 1575 O O . GLN A 1 196 ? 0.570 -8.549 2.762 1.00 83.50 196 GLN A O 1
ATOM 1580 N N . SER A 1 197 ? -1.054 -7.660 4.010 1.00 88.88 197 SER A N 1
ATOM 1581 C CA . SER A 1 197 ? -1.905 -7.285 2.880 1.00 88.88 197 SER A CA 1
ATOM 1582 C C . SER A 1 197 ? -1.613 -5.873 2.384 1.00 88.88 197 SER A C 1
ATOM 1584 O O . SER A 1 197 ? -1.195 -4.990 3.137 1.00 88.88 197 SER A O 1
ATOM 1586 N N . LEU A 1 198 ? -1.892 -5.635 1.103 1.00 91.56 198 LEU A N 1
ATOM 1587 C CA . LEU A 1 198 ? -1.807 -4.306 0.500 1.00 91.56 198 LEU A CA 1
ATOM 1588 C C . LEU A 1 198 ? -2.683 -3.287 1.252 1.00 91.56 198 LEU A C 1
ATOM 1590 O O . LEU A 1 198 ? -2.271 -2.151 1.480 1.00 91.56 198 LEU A O 1
ATOM 1594 N N . LEU A 1 199 ? -3.861 -3.720 1.709 1.00 93.44 199 LEU A N 1
ATOM 1595 C CA . LEU A 1 199 ? -4.768 -2.897 2.503 1.00 93.44 199 LEU A CA 1
ATOM 1596 C C . LEU A 1 199 ? -4.169 -2.535 3.878 1.00 93.44 199 LEU A C 1
ATOM 1598 O O . LEU A 1 199 ? -4.163 -1.359 4.240 1.00 93.44 199 LEU A O 1
ATOM 1602 N N . GLU A 1 200 ? -3.586 -3.500 4.601 1.00 90.06 200 GLU A N 1
ATOM 1603 C CA . GLU A 1 200 ? -2.862 -3.258 5.866 1.00 90.06 200 GLU A CA 1
ATOM 1604 C C . GLU A 1 200 ? -1.693 -2.284 5.695 1.00 90.06 200 GLU A C 1
ATOM 1606 O O . GLU A 1 200 ? -1.439 -1.464 6.572 1.00 90.06 200 GLU A O 1
ATOM 1611 N N . PHE A 1 201 ? -0.987 -2.330 4.564 1.00 89.31 201 PHE A N 1
ATOM 1612 C CA . PHE A 1 201 ? 0.145 -1.435 4.316 1.00 89.31 201 PHE A CA 1
ATOM 1613 C C . PHE A 1 201 ? -0.277 0.039 4.186 1.00 89.31 201 PHE A C 1
ATOM 1615 O O . PHE A 1 201 ? 0.492 0.942 4.509 1.00 89.31 201 PHE A O 1
ATOM 1622 N N . THR A 1 202 ? -1.500 0.301 3.719 1.00 92.00 202 THR A N 1
ATOM 1623 C CA . THR A 1 202 ? -1.976 1.667 3.442 1.00 92.00 202 THR A CA 1
ATOM 1624 C C . THR A 1 202 ? -2.665 2.343 4.627 1.00 92.00 202 THR A C 1
ATOM 1626 O O . THR A 1 202 ? -2.603 3.563 4.741 1.00 92.00 202 THR A O 1
ATOM 1629 N N . VAL A 1 203 ? -3.275 1.588 5.547 1.00 90.12 203 VAL A N 1
ATOM 1630 C CA . VAL A 1 203 ? -4.122 2.145 6.625 1.00 90.12 203 VAL A CA 1
ATOM 1631 C C . VAL A 1 203 ? -3.393 3.112 7.576 1.00 90.12 203 VAL A C 1
ATOM 1633 O O . VAL A 1 203 ? -4.035 3.960 8.194 1.00 90.12 203 VAL A O 1
ATOM 1636 N N . GLY A 1 204 ? -2.066 2.989 7.699 1.00 83.38 204 GLY A N 1
ATOM 1637 C CA . GLY A 1 204 ? -1.223 3.871 8.507 1.00 83.38 204 GLY A CA 1
ATOM 1638 C C . GLY A 1 204 ? -0.977 5.216 7.825 1.00 83.38 204 GLY A C 1
ATOM 1639 O O . GLY A 1 204 ? -1.727 6.170 8.026 1.00 83.38 204 GLY A O 1
ATOM 1640 N N . ASP A 1 205 ? 0.076 5.276 7.012 1.00 85.06 205 ASP A N 1
ATOM 1641 C CA . ASP A 1 205 ? 0.607 6.534 6.466 1.00 85.06 205 ASP A CA 1
ATOM 1642 C C . ASP A 1 205 ? 0.004 6.918 5.106 1.00 85.06 205 ASP A C 1
ATOM 1644 O O . ASP A 1 205 ? 0.328 7.968 4.555 1.00 85.06 205 ASP A O 1
ATOM 1648 N N . ASN A 1 206 ? -0.859 6.075 4.529 1.00 92.88 206 ASN A N 1
ATOM 1649 C CA . ASN A 1 206 ? -1.485 6.314 3.230 1.00 92.88 206 ASN A CA 1
ATOM 1650 C C . ASN A 1 206 ? -2.996 6.050 3.267 1.00 92.88 206 ASN A C 1
ATOM 1652 O O . ASN A 1 206 ? -3.529 5.219 2.526 1.00 92.88 206 ASN A O 1
ATOM 1656 N N . PHE A 1 207 ? -3.704 6.778 4.132 1.00 94.00 207 PHE A N 1
ATOM 1657 C CA . PHE A 1 207 ? -5.141 6.577 4.314 1.00 94.00 207 PHE A CA 1
ATOM 1658 C C . PHE A 1 207 ? -5.957 6.801 3.028 1.00 94.00 207 PHE A C 1
ATOM 1660 O O . PHE A 1 207 ? -7.025 6.220 2.865 1.00 94.00 207 PHE A O 1
ATOM 1667 N N . GLU A 1 208 ? -5.467 7.606 2.083 1.00 95.88 208 GLU A N 1
ATOM 1668 C CA . GLU A 1 208 ? -6.117 7.736 0.776 1.00 95.88 208 GLU A CA 1
ATOM 1669 C C . GLU A 1 208 ? -5.937 6.474 -0.083 1.00 95.88 208 GLU A C 1
ATOM 1671 O O . GLU A 1 208 ? -6.908 5.987 -0.658 1.00 95.88 208 GLU A O 1
ATOM 1676 N N . GLY A 1 209 ? -4.747 5.865 -0.084 1.00 97.06 209 GLY A N 1
ATOM 1677 C CA . GLY A 1 209 ? -4.524 4.549 -0.690 1.00 97.06 209 GLY A CA 1
ATOM 1678 C C . GLY A 1 209 ? -5.418 3.458 -0.092 1.00 97.06 209 GLY A C 1
ATOM 1679 O O . GLY A 1 209 ? -5.951 2.626 -0.825 1.00 97.06 209 GLY A O 1
ATOM 1680 N N . PHE A 1 210 ? -5.667 3.515 1.219 1.00 97.38 210 PHE A N 1
ATOM 1681 C CA . PHE A 1 210 ? -6.608 2.622 1.900 1.00 97.38 210 PHE A CA 1
ATOM 1682 C C . PHE A 1 210 ? -8.029 2.748 1.335 1.00 97.38 210 PHE A C 1
ATOM 1684 O O . PHE A 1 210 ? -8.661 1.740 1.013 1.00 97.38 210 PHE A O 1
ATOM 1691 N N . LYS A 1 211 ? -8.521 3.977 1.133 1.00 98.12 211 LYS A N 1
ATOM 1692 C CA . LYS A 1 211 ? -9.834 4.207 0.509 1.00 98.12 211 LYS A CA 1
ATOM 1693 C C . LYS A 1 211 ? -9.875 3.722 -0.937 1.00 98.12 211 LYS A C 1
ATOM 1695 O O . LYS A 1 211 ? -10.847 3.077 -1.317 1.00 98.12 211 LYS A O 1
ATOM 1700 N N . ILE A 1 212 ? -8.829 3.997 -1.723 1.00 98.38 212 ILE A N 1
ATOM 1701 C CA . ILE A 1 212 ? -8.717 3.550 -3.122 1.00 98.38 212 ILE A CA 1
ATOM 1702 C C . ILE A 1 212 ? -8.864 2.024 -3.209 1.00 98.38 212 ILE A C 1
ATOM 1704 O O . ILE A 1 212 ? -9.606 1.520 -4.049 1.00 98.38 212 ILE A O 1
ATOM 1708 N N . LEU A 1 213 ? -8.208 1.282 -2.313 1.00 98.19 213 LEU A N 1
ATOM 1709 C CA . LEU A 1 213 ? -8.289 -0.179 -2.275 1.00 98.19 213 LEU A CA 1
ATOM 1710 C C . LEU A 1 213 ? -9.680 -0.686 -1.902 1.00 98.19 213 LEU A C 1
ATOM 1712 O O . LEU A 1 213 ? -10.191 -1.587 -2.564 1.00 98.19 213 LEU A O 1
ATOM 1716 N N . LEU A 1 214 ? -10.316 -0.102 -0.884 1.00 98.06 214 LEU A N 1
ATOM 1717 C CA . LEU A 1 214 ? -11.685 -0.465 -0.504 1.00 98.06 214 LEU A CA 1
ATOM 1718 C C . LEU A 1 214 ? -12.682 -0.182 -1.633 1.00 98.06 214 LEU A C 1
ATOM 1720 O O . LEU A 1 214 ? -13.535 -1.015 -1.927 1.00 98.06 214 LEU A O 1
ATOM 1724 N N . GLN A 1 215 ? -12.545 0.956 -2.317 1.00 97.75 215 GLN A N 1
ATOM 1725 C CA . GLN A 1 215 ? -13.357 1.291 -3.491 1.00 97.75 215 GLN A CA 1
ATOM 1726 C C . GLN A 1 215 ? -13.148 0.307 -4.649 1.00 97.75 215 GLN A C 1
ATOM 1728 O O . GLN A 1 215 ? -14.074 0.068 -5.421 1.00 97.75 215 GLN A O 1
ATOM 1733 N N . ALA A 1 216 ? -11.958 -0.285 -4.753 1.00 97.94 216 ALA A N 1
ATOM 1734 C CA . ALA A 1 216 ? -11.643 -1.319 -5.730 1.00 97.94 216 ALA A CA 1
ATOM 1735 C C . ALA A 1 216 ? -12.041 -2.742 -5.289 1.00 97.94 216 ALA A C 1
ATOM 1737 O O . ALA A 1 216 ? -11.836 -3.684 -6.050 1.00 97.94 216 ALA A O 1
ATOM 1738 N N . GLY A 1 217 ? -12.627 -2.918 -4.098 1.00 96.88 217 GLY A N 1
ATOM 1739 C CA . GLY A 1 217 ? -13.097 -4.216 -3.604 1.00 96.88 217 GLY A CA 1
ATOM 1740 C C . GLY A 1 217 ? -12.104 -4.973 -2.717 1.00 96.88 217 GLY A C 1
ATOM 1741 O O . GLY A 1 217 ? -12.195 -6.198 -2.602 1.00 96.88 217 GLY A O 1
ATOM 1742 N N . ALA A 1 218 ? -11.150 -4.283 -2.085 1.00 97.00 218 ALA A N 1
ATOM 1743 C CA . ALA A 1 218 ? -10.403 -4.870 -0.976 1.00 97.00 218 ALA A CA 1
ATOM 1744 C C . ALA A 1 218 ? -11.357 -5.233 0.176 1.00 97.00 218 ALA A C 1
ATOM 1746 O O . ALA A 1 218 ? -12.232 -4.449 0.539 1.00 97.00 218 ALA A O 1
ATOM 1747 N N . ASP A 1 219 ? -11.172 -6.414 0.761 1.00 95.19 219 ASP A N 1
ATOM 1748 C CA . ASP A 1 219 ? -11.997 -6.928 1.848 1.00 95.19 219 ASP A CA 1
ATOM 1749 C C . ASP A 1 219 ? -11.282 -6.758 3.203 1.00 95.19 219 ASP A C 1
ATOM 1751 O O . ASP A 1 219 ? -10.326 -7.490 3.494 1.00 95.19 219 ASP A O 1
ATOM 1755 N N . PRO A 1 220 ? -11.740 -5.837 4.074 1.00 95.44 220 PRO A N 1
ATOM 1756 C CA . PRO A 1 220 ? -11.145 -5.629 5.390 1.00 95.44 220 PRO A CA 1
ATOM 1757 C C . PRO A 1 220 ? -11.464 -6.768 6.376 1.00 95.44 220 PRO A C 1
ATOM 1759 O O . PRO A 1 220 ? -10.875 -6.807 7.459 1.00 95.44 220 PRO A O 1
ATOM 1762 N N . TRP A 1 221 ? -12.360 -7.700 6.025 1.00 93.94 221 TRP A N 1
ATOM 1763 C CA . TRP A 1 221 ? -12.664 -8.899 6.812 1.00 93.94 221 TRP A CA 1
ATOM 1764 C C . TRP A 1 221 ? -11.774 -10.100 6.467 1.00 93.94 221 TRP A C 1
ATOM 1766 O O . TRP A 1 221 ? -11.788 -11.111 7.177 1.00 93.94 221 TRP A O 1
ATOM 1776 N N . LYS A 1 222 ? -10.937 -9.990 5.430 1.00 89.44 222 LYS A N 1
ATOM 1777 C CA . LYS A 1 222 ? -9.959 -11.022 5.084 1.00 89.44 222 LYS A CA 1
ATOM 1778 C C . LYS A 1 222 ? -8.833 -11.038 6.124 1.00 89.44 222 LYS A C 1
ATOM 1780 O O . LYS A 1 222 ? -8.139 -10.045 6.332 1.00 89.44 222 LYS A O 1
ATOM 1785 N N . ARG A 1 223 ? -8.625 -12.181 6.777 1.00 80.06 223 ARG A N 1
ATOM 1786 C CA . ARG A 1 223 ? -7.674 -12.341 7.898 1.00 80.06 223 ARG A CA 1
ATOM 1787 C C . ARG A 1 223 ? -6.230 -12.089 7.495 1.00 80.06 223 ARG A C 1
ATOM 1789 O O . ARG A 1 223 ? -5.795 -12.723 6.546 1.00 80.06 223 ARG A O 1
ATOM 1796 N N . GLY A 1 224 ? -5.520 -11.179 8.164 1.00 66.75 224 GLY A N 1
ATOM 1797 C CA . GLY A 1 224 ? -4.121 -10.787 7.909 1.00 66.75 224 GLY A CA 1
ATOM 1798 C C . GLY A 1 224 ? -3.054 -11.788 8.374 1.00 66.75 224 GLY A C 1
ATOM 1799 O O . GLY A 1 224 ? -3.365 -12.940 8.665 1.00 66.75 224 GLY A O 1
ATOM 1800 N N . GLU A 1 225 ? -1.807 -11.319 8.492 1.00 63.00 225 GLU A N 1
ATOM 1801 C CA . GLU A 1 225 ? -0.661 -12.043 9.087 1.00 63.00 225 GLU A CA 1
ATOM 1802 C C . GLU A 1 225 ? -0.959 -12.545 10.517 1.00 63.00 225 GLU A C 1
ATOM 1804 O O . GLU A 1 225 ? -0.562 -13.641 10.898 1.00 63.00 225 GLU A O 1
ATOM 1809 N N . GLN A 1 226 ? -1.732 -11.775 11.288 1.00 66.31 226 GLN A N 1
ATOM 1810 C CA . GLN A 1 226 ? -2.086 -12.061 12.688 1.00 66.31 226 GLN A CA 1
ATOM 1811 C C . GLN A 1 226 ? -3.346 -12.939 12.848 1.00 66.31 226 GLN A C 1
ATOM 1813 O O . GLN A 1 226 ? -3.979 -12.915 13.902 1.00 66.31 226 GLN A O 1
ATOM 1818 N N . ASP A 1 227 ? -3.807 -13.608 11.781 1.00 79.69 227 ASP A N 1
ATOM 1819 C CA . ASP A 1 227 ? -5.109 -14.314 11.702 1.00 79.69 227 ASP A CA 1
ATOM 1820 C C . ASP A 1 227 ? -6.321 -13.446 12.132 1.00 79.69 227 ASP A C 1
ATOM 1822 O O . ASP A 1 227 ? -7.426 -13.922 12.396 1.00 79.69 227 ASP A O 1
ATOM 1826 N N . THR A 1 228 ? -6.125 -12.126 12.163 1.00 87.62 228 THR A N 1
ATOM 1827 C CA . THR A 1 228 ? -7.098 -11.130 12.609 1.00 87.62 228 THR A CA 1
ATOM 1828 C C . THR A 1 228 ? -7.449 -10.239 11.420 1.00 87.62 228 THR A C 1
ATOM 1830 O O . THR A 1 228 ? -6.541 -9.722 10.764 1.00 87.62 228 THR A O 1
ATOM 1833 N N . PRO A 1 229 ? -8.733 -10.054 11.077 1.00 92.75 229 PRO A N 1
ATOM 1834 C CA . PRO A 1 229 ? -9.117 -9.159 9.992 1.00 92.75 229 PRO A CA 1
ATOM 1835 C C . PRO A 1 229 ? -8.739 -7.702 10.251 1.00 92.75 229 PRO A C 1
ATOM 1837 O O . PRO A 1 229 ? -8.805 -7.240 11.391 1.00 92.75 229 PRO A O 1
ATOM 1840 N N . LEU A 1 230 ? -8.415 -6.952 9.197 1.00 93.75 230 LEU A N 1
ATOM 1841 C CA . LEU A 1 230 ? -8.046 -5.540 9.313 1.00 93.75 230 LEU A CA 1
ATOM 1842 C C . LEU A 1 230 ? -9.145 -4.697 9.982 1.00 93.75 230 LEU A C 1
ATOM 1844 O O . LEU A 1 230 ? -8.833 -3.829 10.795 1.00 93.75 230 LEU A O 1
ATOM 1848 N N . ALA A 1 231 ? -10.420 -4.983 9.698 1.00 95.69 231 ALA A N 1
ATOM 1849 C CA . ALA A 1 231 ? -11.556 -4.321 10.344 1.00 95.69 231 ALA A CA 1
ATOM 1850 C C . ALA A 1 231 ? -11.483 -4.423 11.879 1.00 95.69 231 ALA A C 1
ATOM 1852 O O . ALA A 1 231 ? -11.685 -3.438 12.584 1.00 95.69 231 ALA A O 1
ATOM 1853 N N . VAL A 1 232 ? -11.096 -5.591 12.396 1.00 95.56 232 VAL A N 1
ATOM 1854 C CA . VAL A 1 232 ? -10.917 -5.825 13.835 1.00 95.56 232 VAL A CA 1
ATOM 1855 C C . VAL A 1 232 ? -9.672 -5.106 14.343 1.00 95.56 232 VAL A C 1
ATOM 1857 O O . VAL A 1 232 ? -9.735 -4.406 15.352 1.00 95.56 232 VAL A O 1
ATOM 1860 N N . GLN A 1 233 ? -8.556 -5.203 13.614 1.00 93.69 233 GLN A N 1
ATOM 1861 C CA . GLN A 1 233 ? -7.299 -4.542 13.977 1.00 93.69 233 GLN A CA 1
ATOM 1862 C C . GLN A 1 233 ? -7.444 -3.013 14.090 1.00 93.69 233 GLN A C 1
ATOM 1864 O O . GLN A 1 233 ? -6.774 -2.403 14.924 1.00 93.69 233 GLN A O 1
ATOM 1869 N N . CYS A 1 234 ? -8.318 -2.383 13.294 1.00 94.88 234 CYS A N 1
ATOM 1870 C CA . CYS A 1 234 ? -8.596 -0.944 13.379 1.00 94.88 234 CYS A CA 1
ATOM 1871 C C . CYS A 1 234 ? -9.133 -0.516 14.743 1.00 94.88 234 CYS A C 1
ATOM 1873 O O . CYS A 1 234 ? -8.813 0.587 15.192 1.00 94.88 234 CYS A O 1
ATOM 1875 N N . VAL A 1 235 ? -9.879 -1.397 15.408 1.00 96.50 235 VAL A N 1
ATOM 1876 C CA . VAL A 1 235 ? -10.378 -1.199 16.770 1.00 96.50 235 VAL A CA 1
ATOM 1877 C C . VAL A 1 235 ? -9.334 -1.654 17.789 1.00 96.50 235 VAL A C 1
ATOM 1879 O O . VAL A 1 235 ? -8.952 -0.890 18.665 1.00 96.50 235 VAL A O 1
ATOM 1882 N N . THR A 1 236 ? -8.819 -2.876 17.665 1.00 93.56 236 THR A N 1
ATOM 1883 C CA . THR A 1 236 ? -8.062 -3.522 18.747 1.00 93.56 236 THR A CA 1
ATOM 1884 C C . THR A 1 236 ? -6.590 -3.096 18.806 1.00 93.56 236 THR A C 1
ATOM 1886 O O . THR A 1 236 ? -6.122 -2.559 19.812 1.00 93.56 236 THR A O 1
ATOM 1889 N N . LEU A 1 237 ? -5.842 -3.336 17.728 1.00 89.56 237 LEU A N 1
ATOM 1890 C CA . LEU A 1 237 ? -4.383 -3.210 17.709 1.00 89.56 237 LEU A CA 1
ATOM 1891 C C . LEU A 1 237 ? -3.930 -1.805 17.316 1.00 89.56 237 LEU A C 1
ATOM 1893 O O . LEU A 1 237 ? -3.079 -1.218 17.977 1.00 89.56 237 LEU A O 1
ATOM 1897 N N . MET A 1 238 ? -4.502 -1.265 16.240 1.00 90.00 238 MET A N 1
ATOM 1898 C CA . MET A 1 238 ? -4.087 0.018 15.671 1.00 90.00 238 MET A CA 1
ATOM 1899 C C . MET A 1 238 ? -4.764 1.209 16.340 1.00 90.00 238 MET A C 1
ATOM 1901 O O . MET A 1 238 ? -4.194 2.298 16.347 1.00 90.00 238 MET A O 1
ATOM 1905 N N . ARG A 1 239 ? -5.984 1.004 16.860 1.00 91.31 239 ARG A N 1
ATOM 1906 C CA . ARG A 1 239 ? -6.799 2.021 17.541 1.00 91.31 239 ARG A CA 1
ATOM 1907 C C . ARG A 1 239 ? -6.942 3.289 16.695 1.00 91.31 239 ARG A C 1
ATOM 1909 O O . ARG A 1 239 ? -6.675 4.396 17.151 1.00 91.31 239 ARG A O 1
ATOM 1916 N N . LYS A 1 240 ? -7.309 3.118 15.418 1.00 91.69 240 LYS A N 1
ATOM 1917 C CA . LYS A 1 240 ? -7.337 4.182 14.397 1.00 91.69 240 LYS A CA 1
ATOM 1918 C C . LYS A 1 240 ? -8.775 4.651 14.153 1.00 91.69 240 LYS A C 1
ATOM 1920 O O . LYS A 1 240 ? -9.485 4.004 13.376 1.00 91.69 240 LYS A O 1
ATOM 1925 N N . PRO A 1 241 ? -9.210 5.794 14.724 1.00 93.44 241 PRO A N 1
ATOM 1926 C CA . PRO A 1 241 ? -10.589 6.260 14.589 1.00 93.44 241 PRO A CA 1
ATOM 1927 C C . PRO A 1 241 ? -11.012 6.474 13.137 1.00 93.44 241 PRO A C 1
ATOM 1929 O O . PRO A 1 241 ? -12.124 6.117 12.771 1.00 93.44 241 PRO A O 1
ATOM 1932 N N . SER A 1 242 ? -10.113 6.993 12.294 1.00 94.31 242 SER A N 1
ATOM 1933 C CA . SER A 1 242 ? -10.373 7.214 10.868 1.00 94.31 242 SER A CA 1
ATOM 1934 C C . SER A 1 242 ? -10.682 5.917 10.120 1.00 94.31 242 SER A C 1
ATOM 1936 O O . SER A 1 242 ? -11.624 5.887 9.331 1.00 94.31 242 SER A O 1
ATOM 1938 N N . CYS A 1 243 ? -9.946 4.832 10.394 1.00 96.25 243 CYS A N 1
ATOM 1939 C CA . CYS A 1 243 ? -10.243 3.524 9.814 1.00 96.25 243 CYS A CA 1
ATOM 1940 C C . CYS A 1 243 ? -11.615 3.019 10.271 1.00 96.25 243 CYS A C 1
ATOM 1942 O O . CYS A 1 243 ? -12.442 2.656 9.437 1.00 96.25 243 CYS A O 1
ATOM 1944 N N . ILE A 1 244 ? -11.878 3.032 11.584 1.00 97.94 244 ILE A N 1
ATOM 1945 C CA . ILE A 1 244 ? -13.151 2.562 12.149 1.00 97.94 244 ILE A CA 1
ATOM 1946 C C . ILE A 1 244 ? -14.315 3.357 11.553 1.00 97.94 244 ILE A C 1
ATOM 1948 O O . ILE A 1 244 ? -15.282 2.773 11.071 1.00 97.94 244 ILE A O 1
ATOM 1952 N N . GLN A 1 245 ? -14.204 4.684 11.538 1.00 97.56 245 GLN A N 1
ATOM 1953 C CA . GLN A 1 245 ? -15.227 5.565 11.001 1.00 97.56 245 GLN A CA 1
ATOM 1954 C C . GLN A 1 245 ? -15.492 5.264 9.524 1.00 97.56 245 GLN A C 1
ATOM 1956 O O . GLN A 1 245 ? -16.634 5.002 9.162 1.00 97.56 245 GLN A O 1
ATOM 1961 N N . TYR A 1 246 ? -14.449 5.222 8.690 1.00 97.88 246 TYR A N 1
ATOM 1962 C CA . TYR A 1 246 ? -14.616 4.969 7.261 1.00 97.88 246 TYR A CA 1
ATOM 1963 C C . TYR A 1 246 ? -15.249 3.599 6.990 1.00 97.88 246 TYR A C 1
ATOM 1965 O O . TYR A 1 246 ? -16.167 3.489 6.177 1.00 97.88 246 TYR A O 1
ATOM 1973 N N . LEU A 1 247 ? -14.805 2.554 7.694 1.00 98.25 247 LEU A N 1
ATOM 1974 C CA . LEU A 1 247 ? -15.384 1.218 7.562 1.00 98.25 247 LEU A CA 1
ATOM 1975 C C . LEU A 1 247 ? -16.863 1.193 7.983 1.00 98.25 247 LEU A C 1
ATOM 1977 O O . LEU A 1 247 ? -17.684 0.572 7.309 1.00 98.25 247 LEU A O 1
ATOM 1981 N N . ALA A 1 248 ? -17.230 1.905 9.048 1.00 97.94 248 ALA A N 1
ATOM 1982 C CA . ALA A 1 248 ? -18.610 1.989 9.512 1.00 97.94 248 ALA A CA 1
ATOM 1983 C C . ALA A 1 248 ? -19.516 2.763 8.538 1.00 97.94 248 ALA A C 1
ATOM 1985 O O . ALA A 1 248 ? -20.602 2.287 8.196 1.00 97.94 248 ALA A O 1
ATOM 1986 N N . GLU A 1 249 ? -19.055 3.917 8.049 1.00 97.75 249 GLU A N 1
ATOM 1987 C CA . GLU A 1 249 ? -19.764 4.755 7.069 1.00 97.75 249 GLU A CA 1
ATOM 1988 C C . GLU A 1 249 ? -20.022 4.014 5.754 1.00 97.75 249 GLU A C 1
ATOM 1990 O O . GLU A 1 249 ? -21.066 4.203 5.134 1.00 97.75 249 GLU A O 1
ATOM 1995 N N . ASN A 1 250 ? -19.106 3.127 5.360 1.00 97.50 250 ASN A N 1
ATOM 1996 C CA . ASN A 1 250 ? -19.215 2.325 4.141 1.00 97.50 250 ASN A CA 1
ATOM 1997 C C . ASN A 1 250 ? -19.829 0.933 4.378 1.00 97.50 250 ASN A C 1
ATOM 1999 O O . ASN A 1 250 ? -19.783 0.074 3.503 1.00 97.50 250 ASN A O 1
ATOM 2003 N N . GLY A 1 251 ? -20.422 0.703 5.553 1.00 97.19 251 GLY A N 1
ATOM 2004 C CA . GLY A 1 251 ? -21.224 -0.485 5.843 1.00 97.19 251 GLY A CA 1
ATOM 2005 C C . GLY A 1 251 ? -20.442 -1.777 6.082 1.00 97.19 251 GLY A C 1
ATOM 2006 O O . GLY A 1 251 ? -21.038 -2.851 6.155 1.00 97.19 251 GLY A O 1
ATOM 2007 N N . TYR A 1 252 ? -19.122 -1.705 6.261 1.00 97.50 252 TYR A N 1
ATOM 2008 C CA . TYR A 1 252 ? -18.312 -2.895 6.524 1.00 97.50 252 TYR A CA 1
ATOM 2009 C C . TYR A 1 252 ? -18.636 -3.536 7.878 1.00 97.50 252 TYR A C 1
ATOM 2011 O O . TYR A 1 252 ? -18.476 -4.744 8.017 1.00 97.50 252 TYR A O 1
ATOM 2019 N N . TYR A 1 253 ? -19.145 -2.780 8.855 1.00 97.75 253 TYR A N 1
ATOM 2020 C CA . TYR A 1 253 ? -19.562 -3.336 10.150 1.00 97.75 253 TYR A CA 1
ATOM 2021 C C . TYR A 1 253 ? -21.011 -3.839 10.195 1.00 97.75 253 TYR A C 1
ATOM 2023 O O . TYR A 1 253 ? -21.398 -4.432 11.201 1.00 97.75 253 TYR A O 1
ATOM 2031 N N . ASP A 1 254 ? -21.796 -3.683 9.124 1.00 96.56 254 ASP A N 1
ATOM 2032 C CA . ASP A 1 254 ? -23.225 -4.050 9.099 1.00 96.56 254 ASP A CA 1
ATOM 2033 C C . ASP A 1 254 ? -23.464 -5.540 9.372 1.00 96.56 254 ASP A C 1
ATOM 2035 O O . ASP A 1 254 ? -24.517 -5.942 9.863 1.00 96.56 254 ASP A O 1
ATOM 2039 N N . LYS A 1 255 ? -22.476 -6.375 9.035 1.00 93.06 255 LYS A N 1
ATOM 2040 C CA . LYS A 1 255 ? -22.496 -7.830 9.226 1.00 93.06 255 LYS A CA 1
ATOM 2041 C C . LYS A 1 255 ? -21.262 -8.296 9.988 1.00 93.06 255 LYS A C 1
ATOM 2043 O O . LYS A 1 255 ? -20.575 -9.225 9.572 1.00 93.06 255 LYS A O 1
ATOM 2048 N N . THR A 1 256 ? -20.973 -7.616 11.092 1.00 94.50 256 THR A N 1
ATOM 2049 C CA . THR A 1 256 ? -19.859 -7.971 11.974 1.00 94.50 256 THR A CA 1
ATOM 2050 C C . THR A 1 256 ? -20.063 -9.378 12.556 1.00 94.50 256 THR A C 1
ATOM 2052 O O . THR A 1 256 ? -21.104 -9.626 13.168 1.00 94.50 256 THR A O 1
ATOM 2055 N N . PRO A 1 257 ? -19.095 -10.302 12.410 1.00 92.19 257 PRO A N 1
ATOM 2056 C CA . PRO A 1 257 ? -19.164 -11.605 13.063 1.00 92.19 257 PRO A CA 1
ATOM 2057 C C . PRO A 1 257 ? -19.135 -11.473 14.589 1.00 92.19 257 PRO A C 1
ATOM 2059 O O . PRO A 1 257 ? -18.332 -10.721 15.140 1.00 92.19 257 PRO A O 1
ATOM 2062 N N . GLU A 1 258 ? -19.989 -12.235 15.271 1.00 90.69 258 GLU A N 1
ATOM 2063 C CA . GLU A 1 258 ? -20.206 -12.126 16.718 1.00 90.69 258 GLU A CA 1
ATOM 2064 C C . GLU A 1 258 ? -18.916 -12.300 17.537 1.00 90.69 258 GLU A C 1
ATOM 2066 O O . GLU A 1 258 ? -18.650 -11.508 18.438 1.00 90.69 258 GLU A O 1
ATOM 2071 N N . ASN A 1 259 ? -18.068 -13.270 17.181 1.00 90.69 259 ASN A N 1
ATOM 2072 C CA . ASN A 1 259 ? -16.795 -13.508 17.867 1.00 90.69 259 ASN A CA 1
ATOM 2073 C C . ASN A 1 259 ? -15.879 -12.273 17.825 1.00 90.69 259 ASN A C 1
ATOM 2075 O O . ASN A 1 259 ? -15.326 -11.885 18.845 1.00 90.69 259 ASN A O 1
ATOM 2079 N N . TYR A 1 260 ? -15.778 -11.619 16.666 1.00 94.38 260 TYR A N 1
ATOM 2080 C CA . TYR A 1 260 ? -14.969 -10.412 16.522 1.00 94.38 260 TYR A CA 1
ATOM 2081 C C . TYR A 1 260 ? -15.618 -9.203 17.178 1.00 94.38 260 TYR A C 1
ATOM 2083 O O . TYR A 1 260 ? -14.916 -8.293 17.612 1.00 94.38 260 TYR A O 1
ATOM 2091 N N . MET A 1 261 ? -16.949 -9.180 17.265 1.00 95.50 261 MET A N 1
ATOM 2092 C CA . MET A 1 261 ? -17.631 -8.115 17.976 1.00 95.50 261 MET A CA 1
ATOM 2093 C C . MET A 1 261 ? -17.235 -8.102 19.448 1.00 95.50 261 MET A C 1
ATOM 2095 O O . MET A 1 261 ? -16.882 -7.048 19.964 1.00 95.50 261 MET A O 1
ATOM 2099 N N . TYR A 1 262 ? -17.204 -9.263 20.104 1.00 92.94 262 TYR A N 1
ATOM 2100 C CA . TYR A 1 262 ? -16.744 -9.355 21.490 1.00 92.94 262 TYR A CA 1
ATOM 2101 C C . TYR A 1 262 ? -15.317 -8.822 21.673 1.00 92.94 262 TYR A C 1
ATOM 2103 O O . TYR A 1 262 ? -15.102 -7.988 22.553 1.00 92.94 262 TYR A O 1
ATOM 2111 N N . ASP A 1 263 ? -14.381 -9.213 20.802 1.00 94.06 263 ASP A N 1
ATOM 2112 C CA . ASP A 1 263 ? -12.989 -8.741 20.851 1.00 94.06 263 ASP A CA 1
ATOM 2113 C C . ASP A 1 263 ? -12.890 -7.213 20.698 1.00 94.06 263 ASP A C 1
ATOM 2115 O O . ASP A 1 263 ? -12.151 -6.539 21.420 1.00 94.06 263 ASP A O 1
ATOM 2119 N N . MET A 1 264 ? -13.664 -6.642 19.769 1.00 97.06 264 MET A N 1
ATOM 2120 C CA . MET A 1 264 ? -13.700 -5.198 19.529 1.00 97.06 264 MET A CA 1
ATOM 2121 C C . MET A 1 264 ? -14.301 -4.428 20.712 1.00 97.06 264 MET A C 1
ATOM 2123 O O . MET A 1 264 ? -13.807 -3.354 21.054 1.00 97.06 264 MET A O 1
ATOM 2127 N N . ILE A 1 265 ? -15.340 -4.968 21.353 1.00 96.69 265 ILE A N 1
ATOM 2128 C CA . ILE A 1 265 ? -15.997 -4.358 22.519 1.00 96.69 265 ILE A CA 1
ATOM 2129 C C . ILE A 1 265 ? -15.073 -4.366 23.735 1.00 96.69 265 ILE A C 1
ATOM 2131 O O . ILE A 1 265 ? -14.960 -3.343 24.416 1.00 96.69 265 ILE A O 1
ATOM 2135 N N . ASP A 1 266 ? -14.399 -5.484 23.999 1.00 95.81 266 ASP A N 1
ATOM 2136 C CA . ASP A 1 266 ? -13.451 -5.595 25.109 1.00 95.81 266 ASP A CA 1
ATOM 2137 C C . ASP A 1 266 ? -12.276 -4.623 24.927 1.00 95.81 266 ASP A C 1
ATOM 2139 O O . ASP A 1 266 ? -12.001 -3.793 25.798 1.00 95.81 266 ASP A O 1
ATOM 2143 N N . ALA A 1 267 ? -11.659 -4.612 23.741 1.00 96.12 267 ALA A N 1
ATOM 2144 C CA . ALA A 1 267 ? -10.565 -3.695 23.437 1.00 96.12 267 ALA A CA 1
ATOM 2145 C C . ALA A 1 267 ? -10.990 -2.220 23.509 1.00 96.12 267 ALA A C 1
ATOM 2147 O O . ALA A 1 267 ? -10.276 -1.400 24.087 1.00 96.12 267 ALA A O 1
ATOM 2148 N N . ALA A 1 268 ? -12.162 -1.870 22.966 1.00 96.50 268 ALA A N 1
ATOM 2149 C CA . ALA A 1 268 ? -12.682 -0.508 23.046 1.00 96.50 268 ALA A CA 1
ATOM 2150 C C . ALA A 1 268 ? -12.966 -0.079 24.491 1.00 96.50 268 ALA A C 1
ATOM 2152 O O . ALA A 1 268 ? -12.721 1.076 24.841 1.00 96.50 268 ALA A O 1
ATOM 2153 N N . THR A 1 269 ? -13.440 -1.000 25.335 1.00 95.62 269 THR A N 1
ATOM 2154 C CA . THR A 1 269 ? -13.641 -0.743 26.767 1.00 95.62 269 THR A CA 1
ATOM 2155 C C . THR A 1 269 ? -12.310 -0.432 27.439 1.00 95.62 269 THR A C 1
ATOM 2157 O O . THR A 1 269 ? -12.178 0.623 28.056 1.00 95.62 269 THR A O 1
ATOM 2160 N N . ASN A 1 270 ? -11.308 -1.295 27.255 1.00 93.44 270 ASN A N 1
ATOM 2161 C CA . ASN A 1 270 ? -9.981 -1.131 27.849 1.00 93.44 270 ASN A CA 1
ATOM 2162 C C . ASN A 1 270 ? -9.312 0.187 27.423 1.00 93.44 270 ASN A C 1
ATOM 2164 O O . ASN A 1 270 ? -8.764 0.902 28.264 1.00 93.44 270 ASN A O 1
ATOM 2168 N N . GLU A 1 271 ? -9.403 0.544 26.140 1.00 91.19 271 GLU A N 1
ATOM 2169 C CA . GLU A 1 271 ? -8.820 1.782 25.616 1.00 91.19 271 GLU A CA 1
ATOM 2170 C C . GLU A 1 271 ? -9.492 3.034 26.196 1.00 91.19 271 GLU A C 1
ATOM 2172 O O . GLU A 1 271 ? -8.823 3.965 26.647 1.00 91.19 271 GLU A O 1
ATOM 2177 N N . LEU A 1 272 ? -10.826 3.061 26.234 1.00 90.62 272 LEU A N 1
ATOM 2178 C CA . LEU A 1 272 ? -11.565 4.216 26.747 1.00 90.62 272 LEU A CA 1
ATOM 2179 C C . LEU A 1 272 ? -11.462 4.349 28.271 1.00 90.62 272 LEU A C 1
ATOM 2181 O O . LEU A 1 272 ? -11.445 5.472 28.786 1.00 90.62 272 LEU A O 1
ATOM 2185 N N . GLU A 1 273 ? -11.346 3.235 28.999 1.00 90.00 273 GLU A N 1
ATOM 2186 C CA . GLU A 1 273 ? -11.022 3.250 30.426 1.00 90.00 273 GLU A CA 1
ATOM 2187 C C . GLU A 1 273 ? -9.627 3.821 30.688 1.00 90.00 273 GLU A C 1
ATOM 2189 O O . GLU A 1 273 ? -9.466 4.640 31.597 1.00 90.00 273 GLU A O 1
ATOM 2194 N N . ALA A 1 274 ? -8.622 3.414 29.906 1.00 85.31 274 ALA A N 1
ATOM 2195 C CA . ALA A 1 274 ? -7.272 3.958 30.011 1.00 85.31 274 ALA A CA 1
ATOM 2196 C C . ALA A 1 274 ? -7.279 5.475 29.771 1.00 85.31 274 ALA A C 1
ATOM 2198 O O . ALA A 1 274 ? -6.751 6.235 30.588 1.00 85.31 274 ALA A O 1
ATOM 2199 N N . GLY A 1 275 ? -7.982 5.930 28.730 1.00 80.62 275 GLY A N 1
ATOM 2200 C CA . GLY A 1 275 ? -8.179 7.354 28.467 1.00 80.62 275 GLY A CA 1
ATOM 2201 C C . GLY A 1 275 ? -8.879 8.094 29.610 1.00 80.62 275 GLY A C 1
ATOM 2202 O O . GLY A 1 275 ? -8.486 9.206 29.952 1.00 80.62 275 GLY A O 1
ATOM 2203 N N . ALA A 1 276 ? -9.866 7.476 30.266 1.00 78.56 276 ALA A N 1
ATOM 2204 C CA . ALA A 1 276 ? -10.570 8.085 31.398 1.00 78.56 276 ALA A CA 1
ATOM 2205 C C . ALA A 1 276 ? -9.692 8.246 32.657 1.00 78.56 276 ALA A C 1
ATOM 2207 O O . ALA A 1 276 ? -9.926 9.164 33.446 1.00 78.56 276 ALA A O 1
ATOM 2208 N N . ARG A 1 277 ? -8.689 7.376 32.845 1.00 78.62 277 ARG A N 1
ATOM 2209 C CA . ARG A 1 277 ? -7.741 7.414 33.979 1.00 78.62 277 ARG A CA 1
ATOM 2210 C C . ARG A 1 277 ? -6.548 8.347 33.754 1.00 78.62 277 ARG A C 1
ATOM 2212 O O . ARG A 1 277 ? -5.824 8.630 34.701 1.00 78.62 277 ARG A O 1
ATOM 2219 N N . THR A 1 278 ? -6.330 8.787 32.521 1.00 73.69 278 THR A N 1
ATOM 2220 C CA . THR A 1 278 ? -5.154 9.567 32.124 1.00 73.69 278 THR A CA 1
ATOM 2221 C C . THR A 1 278 ? -5.285 11.036 32.554 1.00 73.69 278 THR A C 1
ATOM 2223 O O . THR A 1 278 ? -6.347 11.631 32.366 1.00 73.69 278 THR A O 1
ATOM 2226 N N . ASP A 1 279 ? -4.229 11.655 33.091 1.00 68.38 279 ASP A N 1
ATOM 2227 C CA . ASP A 1 279 ? -4.245 13.076 33.472 1.00 68.38 279 ASP A CA 1
ATOM 2228 C C . ASP A 1 279 ? -4.320 13.996 32.223 1.00 68.38 279 ASP A C 1
ATOM 2230 O O . ASP A 1 279 ? -3.533 13.830 31.281 1.00 68.38 279 ASP A O 1
ATOM 2234 N N . PRO A 1 280 ? -5.262 14.962 32.159 1.00 60.19 280 PRO A N 1
ATOM 2235 C CA . PRO A 1 280 ? -5.335 15.953 31.079 1.00 60.19 280 PRO A CA 1
ATOM 2236 C C . PRO A 1 280 ? -4.052 16.767 30.858 1.00 60.19 280 PRO A C 1
ATOM 2238 O O . PRO A 1 280 ? -3.755 17.151 29.717 1.00 60.19 280 PRO A O 1
ATOM 2241 N N . GLU A 1 281 ? -3.286 17.043 31.912 1.00 58.16 281 GLU A N 1
ATOM 2242 C CA . GLU A 1 281 ? -2.048 17.818 31.840 1.00 58.16 281 GLU A CA 1
ATOM 2243 C C . GLU A 1 281 ? -0.919 17.010 31.188 1.00 58.16 281 GLU A C 1
ATOM 2245 O O . GLU A 1 281 ? -0.218 17.546 30.323 1.00 58.16 281 GLU A O 1
ATOM 2250 N N . GLU A 1 282 ? -0.835 15.703 31.461 1.00 59.41 282 GLU A N 1
ATOM 2251 C CA . GLU A 1 282 ? 0.268 14.836 31.023 1.00 59.41 282 GLU A CA 1
ATOM 2252 C C . GLU A 1 282 ? 0.276 14.509 29.515 1.00 59.41 282 GLU A C 1
ATOM 2254 O O . GLU A 1 282 ? 1.351 14.270 28.966 1.00 59.41 282 GLU A O 1
ATOM 2259 N N . VAL A 1 283 ? -0.870 14.489 28.806 1.00 56.12 283 VAL A N 1
ATOM 2260 C CA . VAL A 1 283 ? -0.941 13.736 27.518 1.00 56.12 283 VAL A CA 1
ATOM 2261 C C . VAL A 1 283 ? -1.497 14.500 26.297 1.00 56.12 283 VAL A C 1
ATOM 2263 O O . VAL A 1 283 ? -1.713 13.929 25.229 1.00 56.12 283 VAL A O 1
ATOM 2266 N N . GLY A 1 284 ? -1.665 15.824 26.382 1.00 62.72 284 GLY A N 1
ATOM 2267 C CA . GLY A 1 284 ? -1.808 16.692 25.188 1.00 62.72 284 GLY A CA 1
ATOM 2268 C C . GLY A 1 284 ? -2.814 16.216 24.114 1.00 62.72 284 GLY A C 1
ATOM 2269 O O . GLY A 1 284 ? -4.019 16.174 24.355 1.00 62.72 284 GLY A O 1
ATOM 2270 N N . GLN A 1 285 ? -2.319 15.876 22.914 1.00 62.00 285 GLN A N 1
ATOM 2271 C CA . GLN A 1 285 ? -3.116 15.459 21.744 1.00 62.00 285 GLN A CA 1
ATOM 2272 C C . GLN A 1 285 ? -3.926 14.159 21.949 1.00 62.00 285 GLN A C 1
ATOM 2274 O O . GLN A 1 285 ? -4.926 13.955 21.254 1.00 62.00 285 GLN A O 1
ATOM 2279 N N . SER A 1 286 ? -3.557 13.320 22.924 1.00 65.00 286 SER A N 1
ATOM 2280 C CA . SER A 1 286 ? -4.172 12.009 23.186 1.00 65.00 286 SER A CA 1
ATOM 2281 C C . SER A 1 286 ? -5.658 12.090 23.556 1.00 65.00 286 SER A C 1
ATOM 2283 O O . SER A 1 286 ? -6.458 11.287 23.084 1.00 65.00 286 SER A O 1
ATOM 2285 N N . TYR A 1 287 ? -6.081 13.125 24.289 1.00 69.31 287 TYR A N 1
ATOM 2286 C CA . TYR A 1 287 ? -7.499 13.324 24.628 1.00 69.31 287 TYR A CA 1
ATOM 2287 C C . TYR A 1 287 ? -8.386 13.565 23.397 1.00 69.31 287 TYR A C 1
ATOM 2289 O O . TYR A 1 287 ? -9.542 13.137 23.359 1.00 69.31 287 TYR A O 1
ATOM 2297 N N . SER A 1 288 ? -7.841 14.214 22.364 1.00 74.56 288 SER A N 1
ATOM 2298 C CA . SER A 1 288 ? -8.554 14.400 21.099 1.00 74.56 288 SER A CA 1
ATOM 2299 C C . SER A 1 288 ? -8.707 13.085 20.327 1.00 74.56 288 SER A C 1
ATOM 2301 O O . SER A 1 288 ? -9.733 12.881 19.678 1.00 74.56 288 SER A O 1
ATOM 2303 N N . GLU A 1 289 ? -7.725 12.185 20.439 1.00 79.69 289 GLU A N 1
ATOM 2304 C CA . GLU A 1 289 ? -7.778 10.851 19.839 1.00 79.69 289 GLU A CA 1
ATOM 2305 C C . GLU A 1 289 ? -8.789 9.958 20.556 1.00 79.69 289 G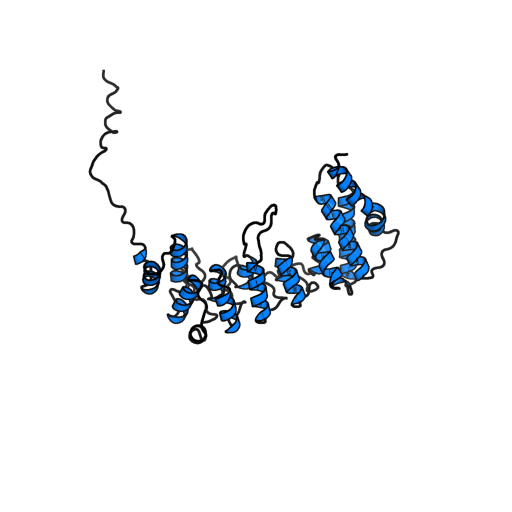LU A C 1
ATOM 2307 O O . GLU A 1 289 ? -9.613 9.351 19.881 1.00 79.69 289 GLU A O 1
ATOM 2312 N N . TYR A 1 290 ? -8.834 9.953 21.895 1.00 84.44 290 TYR A N 1
ATOM 2313 C CA . TYR A 1 290 ? -9.860 9.205 22.639 1.00 84.44 290 TYR A CA 1
ATOM 2314 C C . TYR A 1 290 ? -11.278 9.663 22.297 1.00 84.44 290 TYR A C 1
ATOM 2316 O O . TYR A 1 290 ? -12.172 8.836 22.133 1.00 84.44 290 TYR A O 1
ATOM 2324 N N . GLY A 1 291 ? -11.491 10.975 22.143 1.00 86.06 291 GLY A N 1
ATOM 2325 C CA . GLY A 1 291 ? -12.776 11.513 21.697 1.00 86.06 291 GLY A CA 1
ATOM 2326 C C . GLY A 1 291 ? -13.170 10.999 20.309 1.00 86.06 291 GLY A C 1
ATOM 2327 O O . GLY A 1 291 ? -14.269 10.473 20.143 1.00 86.06 291 GLY A O 1
ATOM 2328 N N . ARG A 1 292 ? -12.256 11.087 19.330 1.00 88.88 292 ARG A N 1
ATOM 2329 C CA . ARG A 1 292 ? -12.477 10.550 17.975 1.00 88.88 292 ARG A CA 1
ATOM 2330 C C . ARG A 1 292 ? -12.716 9.043 17.992 1.00 88.88 292 ARG A C 1
ATOM 2332 O O . ARG A 1 292 ? -13.601 8.556 17.297 1.00 88.88 292 ARG A O 1
ATOM 2339 N N . TYR A 1 293 ? -11.943 8.314 18.790 1.00 92.69 293 TYR A N 1
ATOM 2340 C CA . TYR A 1 293 ? -12.065 6.872 18.945 1.00 92.69 293 TYR A CA 1
ATOM 2341 C C . TYR A 1 293 ? -13.435 6.494 19.517 1.00 92.69 293 TYR A C 1
ATOM 2343 O O . TYR A 1 293 ? -14.121 5.653 18.944 1.00 92.69 293 TYR A O 1
ATOM 2351 N N . ALA A 1 294 ? -13.890 7.176 20.574 1.00 93.25 294 ALA A N 1
ATOM 2352 C CA . ALA A 1 294 ? -15.219 6.978 21.149 1.00 93.25 294 ALA A CA 1
ATOM 2353 C C . ALA A 1 294 ? -16.336 7.216 20.120 1.00 93.25 294 ALA A C 1
ATOM 2355 O O . ALA A 1 294 ? -17.293 6.445 20.060 1.00 93.25 294 ALA A O 1
ATOM 2356 N N . ASP A 1 295 ? -16.224 8.259 19.294 1.00 93.50 295 ASP A N 1
ATOM 2357 C CA . ASP A 1 295 ? -17.205 8.538 18.241 1.00 93.50 295 ASP A CA 1
ATOM 2358 C C . ASP A 1 295 ? -17.211 7.457 17.156 1.00 93.50 295 ASP A C 1
ATOM 2360 O O . ASP A 1 295 ? -18.277 6.995 16.744 1.00 93.50 295 ASP A O 1
ATOM 2364 N N . ALA A 1 296 ? -16.031 6.998 16.742 1.00 96.75 296 ALA A N 1
ATOM 2365 C CA . ALA A 1 296 ? -15.912 5.929 15.764 1.00 96.75 296 ALA A CA 1
ATOM 2366 C C . ALA A 1 296 ? -16.473 4.597 16.302 1.00 96.75 296 ALA A C 1
ATOM 2368 O O . ALA A 1 296 ? -17.179 3.894 15.581 1.00 96.75 296 ALA A O 1
ATOM 2369 N N . VAL A 1 297 ? -16.248 4.281 17.584 1.00 97.19 297 VAL A N 1
ATOM 2370 C CA . VAL A 1 297 ? -16.827 3.100 18.248 1.00 97.19 297 VAL A CA 1
ATOM 2371 C C . VAL A 1 297 ? -18.350 3.210 18.359 1.00 97.19 297 VAL A C 1
ATOM 2373 O O . VAL A 1 297 ? -19.043 2.234 18.082 1.00 97.19 297 VAL A O 1
ATOM 2376 N N . LYS A 1 298 ? -18.909 4.384 18.692 1.00 96.38 298 LYS A N 1
ATOM 2377 C CA . LYS A 1 298 ? -20.373 4.593 18.661 1.00 96.38 298 LYS A CA 1
ATOM 2378 C C . LYS A 1 298 ? -20.948 4.296 17.283 1.00 96.38 298 LYS A C 1
ATOM 2380 O O . LYS A 1 298 ? -21.983 3.640 17.184 1.00 96.38 298 LYS A O 1
ATOM 2385 N N . LEU A 1 299 ? -20.281 4.768 16.230 1.00 97.38 299 LEU A N 1
ATOM 2386 C CA . LEU A 1 299 ? -20.721 4.519 14.866 1.00 97.38 299 LEU A CA 1
ATOM 2387 C C . LEU A 1 299 ? -20.624 3.029 14.517 1.00 97.38 299 LEU A C 1
ATOM 2389 O O . LEU A 1 299 ? -21.576 2.475 13.978 1.00 97.38 299 LEU A O 1
ATOM 2393 N N . LEU A 1 300 ? -19.536 2.352 14.891 1.00 97.69 300 LEU A N 1
ATOM 2394 C CA . LEU A 1 300 ? -19.404 0.900 14.744 1.00 97.69 300 LEU A CA 1
ATOM 2395 C C . LEU A 1 300 ? -20.559 0.155 15.429 1.00 97.69 300 LEU A C 1
ATOM 2397 O O . LEU A 1 300 ? -21.190 -0.695 14.802 1.00 97.69 300 LEU A O 1
ATOM 2401 N N . LEU A 1 301 ? -20.877 0.486 16.684 1.00 96.88 301 LEU A N 1
ATOM 2402 C CA . LEU A 1 301 ? -21.981 -0.123 17.441 1.00 96.88 301 LEU A CA 1
ATOM 2403 C C . LEU A 1 301 ? -23.330 0.088 16.751 1.00 96.88 301 LEU A C 1
ATOM 2405 O O . LEU A 1 301 ? -24.129 -0.837 16.620 1.00 96.88 301 LEU A O 1
ATOM 2409 N N . GLN A 1 302 ? -23.564 1.311 16.275 1.00 96.25 302 GLN A N 1
ATOM 2410 C CA . GLN A 1 302 ? -24.778 1.660 15.551 1.00 96.25 302 GLN A CA 1
ATOM 2411 C C . GLN A 1 302 ? -24.913 0.853 14.254 1.00 96.25 302 GLN A C 1
ATOM 2413 O O . GLN A 1 302 ? -25.999 0.356 13.960 1.00 96.25 302 GLN A O 1
ATOM 2418 N N . ARG A 1 303 ? -23.832 0.731 13.475 1.00 97.38 303 ARG A N 1
ATOM 2419 C CA . ARG A 1 303 ? -23.832 0.048 12.170 1.00 97.38 303 ARG A CA 1
ATOM 2420 C C . ARG A 1 303 ? -23.923 -1.468 12.305 1.00 97.38 303 ARG A C 1
ATOM 2422 O O . ARG A 1 303 ? -24.651 -2.097 11.554 1.00 97.38 303 ARG A O 1
ATOM 2429 N N . SER A 1 304 ? -23.265 -2.037 13.307 1.00 96.44 304 SER A N 1
ATOM 2430 C CA . SER A 1 304 ? -23.345 -3.467 13.636 1.00 96.44 304 SER A CA 1
ATOM 2431 C C . SER A 1 304 ? -24.649 -3.886 14.320 1.00 96.44 304 SER A C 1
ATOM 2433 O O . SER A 1 304 ? -24.864 -5.078 14.529 1.00 96.44 304 SER A O 1
ATOM 2435 N N . HIS A 1 305 ? -25.516 -2.933 14.684 1.00 94.69 305 HIS A N 1
ATOM 2436 C CA . HIS A 1 305 ? -26.750 -3.176 15.438 1.00 94.69 305 HIS A CA 1
ATOM 2437 C C . HIS A 1 305 ? -26.533 -3.918 16.766 1.00 94.69 305 HIS A C 1
ATOM 2439 O O . HIS A 1 305 ? -27.422 -4.627 17.244 1.00 94.69 305 HIS A O 1
ATOM 2445 N N . TYR A 1 306 ? -25.361 -3.759 17.380 1.00 94.19 306 TYR A N 1
ATOM 2446 C CA . TYR A 1 306 ? -25.043 -4.470 18.609 1.00 94.19 306 TYR A CA 1
ATOM 2447 C C . TYR A 1 306 ? -25.757 -3.854 19.816 1.00 94.19 306 TYR A C 1
ATOM 2449 O O . TYR A 1 306 ? -25.617 -2.651 20.069 1.00 94.19 306 TYR A O 1
ATOM 2457 N N . PRO A 1 307 ? -26.511 -4.655 20.590 1.00 91.81 307 PRO A N 1
ATOM 2458 C CA . PRO A 1 307 ? -27.259 -4.159 21.732 1.00 91.81 307 PRO A CA 1
ATOM 2459 C C . PRO A 1 307 ? -26.311 -3.914 22.907 1.00 91.81 307 PRO A C 1
ATOM 2461 O O . PRO A 1 307 ? -25.984 -4.820 23.675 1.00 91.81 307 PRO A O 1
ATOM 2464 N N . LEU A 1 308 ? -25.872 -2.668 23.069 1.00 91.88 308 LEU A N 1
ATOM 2465 C CA . LEU A 1 308 ? -25.060 -2.289 24.216 1.00 91.88 308 LEU A CA 1
ATOM 2466 C C . LEU A 1 308 ? -25.955 -2.041 25.436 1.00 91.88 308 LEU A C 1
ATOM 2468 O O . LEU A 1 308 ? -26.755 -1.109 25.449 1.00 91.88 308 LEU A O 1
ATOM 2472 N N . GLY A 1 309 ? -25.822 -2.873 26.470 1.00 91.56 309 GLY A N 1
ATOM 2473 C CA . GLY A 1 309 ? -26.602 -2.720 27.698 1.00 91.56 309 GLY A CA 1
ATOM 2474 C C . GLY A 1 309 ? -26.236 -1.443 28.458 1.00 91.56 309 GLY A C 1
ATOM 2475 O O . GLY A 1 309 ? -25.052 -1.157 28.647 1.00 91.56 309 GLY A O 1
ATOM 2476 N N . GLU A 1 310 ? -27.242 -0.717 28.954 1.00 88.44 310 GLU A N 1
ATOM 2477 C CA . GLU A 1 310 ? -27.060 0.558 29.674 1.00 88.44 310 GLU A CA 1
ATOM 2478 C C . GLU A 1 310 ? -26.190 0.430 30.937 1.00 88.44 310 GLU A C 1
ATOM 2480 O O . GLU A 1 310 ? -25.523 1.378 31.342 1.00 88.44 310 GLU A O 1
ATOM 2485 N N . GLY A 1 311 ? -26.156 -0.759 31.549 1.00 90.25 311 GLY A N 1
ATOM 2486 C CA . GLY A 1 311 ? -25.300 -1.059 32.700 1.00 90.25 311 GLY A CA 1
ATOM 2487 C C . GLY A 1 311 ? -23.863 -1.460 32.350 1.00 90.25 311 GLY A C 1
ATOM 2488 O O . GLY A 1 311 ? -23.074 -1.706 33.259 1.00 90.25 311 GLY A O 1
ATOM 2489 N N . SER A 1 312 ? -23.509 -1.576 31.066 1.00 94.31 312 SER A N 1
ATOM 2490 C CA . SER A 1 312 ? -22.155 -1.972 30.667 1.00 94.31 312 SER A CA 1
ATOM 2491 C C . SER A 1 312 ? -21.156 -0.833 30.860 1.00 94.31 312 SER A C 1
ATOM 2493 O O . SER A 1 312 ? -21.476 0.347 30.685 1.00 94.31 312 SER A O 1
ATOM 2495 N N . THR A 1 313 ? -19.908 -1.188 31.164 1.00 94.56 313 THR A N 1
ATOM 2496 C CA . THR A 1 313 ? -18.823 -0.211 31.297 1.00 94.56 313 THR A CA 1
ATOM 2497 C C . THR A 1 313 ? -18.664 0.622 30.029 1.00 94.56 313 THR A C 1
ATOM 2499 O O . THR A 1 313 ? -18.583 1.848 30.111 1.00 94.56 313 THR A O 1
ATOM 2502 N N . LEU A 1 314 ? -18.693 -0.019 28.856 1.00 94.75 314 LEU A N 1
ATOM 2503 C CA . LEU A 1 314 ? -18.569 0.678 27.581 1.00 94.75 314 LEU A CA 1
ATOM 2504 C C . LEU A 1 314 ? -19.708 1.681 27.360 1.00 94.75 314 LEU A C 1
ATOM 2506 O O . LEU A 1 314 ? -19.453 2.785 26.887 1.00 94.75 314 LEU A O 1
ATOM 2510 N N . TYR A 1 315 ? -20.946 1.351 27.749 1.00 94.25 315 TYR A N 1
ATOM 2511 C CA . TYR A 1 315 ? -22.065 2.289 27.634 1.00 94.25 315 TYR A CA 1
ATOM 2512 C C . TYR A 1 315 ? -21.824 3.546 28.470 1.00 94.25 315 TYR A C 1
ATOM 2514 O O . TYR A 1 315 ? -21.952 4.663 27.966 1.00 94.25 315 TYR A O 1
ATOM 2522 N N . ARG A 1 316 ? -21.407 3.377 29.731 1.00 92.31 316 ARG A N 1
ATOM 2523 C CA . ARG A 1 316 ? -21.053 4.499 30.609 1.00 92.31 316 ARG A CA 1
ATOM 2524 C C . ARG A 1 316 ? -19.950 5.361 29.984 1.00 92.31 316 ARG A C 1
ATOM 2526 O O . ARG A 1 316 ? -20.125 6.574 29.887 1.00 92.31 316 ARG A O 1
ATOM 2533 N N . LEU A 1 317 ? -18.868 4.752 29.496 1.00 91.19 317 LEU A N 1
ATOM 2534 C CA . LEU A 1 317 ? -17.747 5.467 28.868 1.00 91.19 317 LEU A CA 1
ATOM 2535 C C . LEU A 1 317 ? -18.187 6.252 27.622 1.00 91.19 317 LEU A C 1
ATOM 2537 O O . LEU A 1 317 ? -17.828 7.416 27.448 1.00 91.19 317 LEU A O 1
ATOM 2541 N N . LEU A 1 318 ? -19.013 5.645 26.768 1.00 91.56 318 LEU A N 1
ATOM 2542 C CA . LEU A 1 318 ? -19.446 6.252 25.512 1.00 91.56 318 LEU A CA 1
ATOM 2543 C C . LEU A 1 318 ? -20.549 7.295 25.683 1.00 91.56 318 LEU A C 1
ATOM 2545 O O . LEU A 1 318 ? -20.529 8.300 24.979 1.00 91.56 318 LEU A O 1
ATOM 2549 N N . TYR A 1 319 ? -21.520 7.106 26.569 1.00 88.81 319 TYR A N 1
ATOM 2550 C CA . TYR A 1 319 ? -22.731 7.939 26.581 1.00 88.81 319 TYR A CA 1
ATOM 2551 C C . TYR A 1 319 ? -22.870 8.815 27.822 1.00 88.81 319 TYR A C 1
ATOM 2553 O O . TYR A 1 319 ? -23.499 9.866 27.742 1.00 88.81 319 TYR A O 1
ATOM 2561 N N . VAL A 1 320 ? -22.241 8.439 28.935 1.00 83.31 320 VAL A N 1
ATOM 2562 C CA . VAL A 1 320 ? -22.265 9.226 30.177 1.00 83.31 320 VAL A CA 1
ATOM 2563 C C . VAL A 1 320 ? -20.981 10.041 30.311 1.00 83.31 320 VAL A C 1
ATOM 2565 O O . VAL A 1 320 ? -21.019 11.239 30.577 1.00 83.31 320 VAL A O 1
ATOM 2568 N N . GLU A 1 321 ? -19.835 9.409 30.062 1.00 78.06 321 GLU A N 1
ATOM 2569 C CA . GLU A 1 321 ? -18.522 9.996 30.339 1.00 78.06 321 GLU A CA 1
ATOM 2570 C C . GLU A 1 321 ? -17.851 10.584 29.103 1.00 78.06 321 GLU A C 1
ATOM 2572 O O . GLU A 1 321 ? -16.935 11.383 29.250 1.00 78.06 321 GLU A O 1
ATOM 2577 N N . SER A 1 322 ? -18.320 10.312 27.883 1.00 69.31 322 SER A N 1
ATOM 2578 C CA . SER A 1 322 ? -17.636 10.813 26.680 1.00 69.31 322 SER A CA 1
ATOM 2579 C C . SER A 1 322 ? -17.611 12.338 26.546 1.00 69.31 322 SER A C 1
ATOM 2581 O O . SER A 1 322 ? -16.687 12.895 25.948 1.00 69.31 322 SER A O 1
ATOM 2583 N N . GLY A 1 323 ? -18.580 13.033 27.155 1.00 64.62 323 GLY A N 1
ATOM 2584 C CA . GLY A 1 323 ? -18.569 14.493 27.271 1.00 64.62 323 GLY A CA 1
ATOM 2585 C C . GLY A 1 323 ? -17.349 15.019 28.034 1.00 64.62 323 GLY A C 1
ATOM 2586 O O . GLY A 1 323 ? -16.910 16.141 27.788 1.00 64.62 323 GLY A O 1
ATOM 2587 N N . THR A 1 324 ? -16.751 14.196 28.902 1.00 66.69 324 THR A N 1
ATOM 2588 C CA . THR A 1 324 ? -15.546 14.554 29.658 1.00 66.69 324 THR A CA 1
ATOM 2589 C C . THR A 1 324 ? -14.312 14.660 28.764 1.00 66.69 324 THR A C 1
ATOM 2591 O O . THR A 1 324 ? -13.554 15.611 28.937 1.00 66.69 324 THR A O 1
ATOM 2594 N N . TYR A 1 325 ? -14.134 13.787 27.761 1.00 70.69 325 TYR A N 1
ATOM 2595 C CA . TYR A 1 325 ? -12.958 13.830 26.877 1.00 70.69 325 TYR A CA 1
ATOM 2596 C C . TYR A 1 325 ? -12.879 15.148 26.093 1.00 70.69 325 TYR A C 1
ATOM 2598 O O . TYR A 1 325 ? -11.817 15.757 25.984 1.00 70.69 325 TYR A O 1
ATOM 2606 N N . ARG A 1 326 ? -14.023 15.621 25.578 1.00 65.25 326 ARG A N 1
ATOM 2607 C CA . ARG A 1 326 ? -14.103 16.873 24.808 1.00 65.25 326 ARG A CA 1
ATOM 2608 C C . ARG A 1 326 ? -14.041 18.112 25.696 1.00 65.25 326 ARG A C 1
ATOM 2610 O O . ARG A 1 326 ? -13.367 19.074 25.342 1.00 65.25 326 ARG A O 1
ATOM 2617 N N . LYS A 1 327 ? -14.720 18.087 26.847 1.00 67.06 327 LYS A N 1
ATOM 2618 C CA . LYS A 1 327 ? -14.723 19.209 27.794 1.00 67.06 327 LYS A CA 1
ATOM 2619 C C . LYS A 1 327 ? -13.318 19.490 28.335 1.00 67.06 327 LYS A C 1
ATOM 2621 O O . LYS A 1 327 ? -12.880 20.631 28.289 1.00 67.06 327 LYS A O 1
ATOM 2626 N N . LYS A 1 328 ? -12.581 18.445 28.722 1.00 64.44 328 LYS A N 1
ATOM 2627 C CA . LYS A 1 328 ? -11.200 18.557 29.219 1.00 64.44 328 LYS A CA 1
ATOM 2628 C C . LYS A 1 328 ? -10.222 19.086 28.161 1.00 64.44 328 LYS A C 1
ATOM 2630 O O . LYS A 1 328 ? -9.305 19.833 28.484 1.00 64.44 328 LYS A O 1
ATOM 2635 N N . LEU A 1 329 ? -10.430 18.750 26.880 1.00 63.38 329 LEU A N 1
ATOM 2636 C CA . LEU A 1 329 ? -9.655 19.323 25.769 1.00 63.38 329 LEU A CA 1
ATOM 2637 C C . LEU A 1 329 ? -9.907 20.831 25.612 1.00 63.38 329 LEU A C 1
ATOM 2639 O O . LEU A 1 329 ? -8.972 21.584 25.342 1.00 63.38 329 LEU A O 1
ATOM 2643 N N . GLN A 1 330 ? -11.165 21.256 25.750 1.00 64.50 330 GLN A N 1
ATOM 2644 C CA . GLN A 1 330 ? -11.554 22.665 25.697 1.00 64.50 330 GLN A CA 1
ATOM 2645 C C . GLN A 1 330 ? -10.938 23.441 26.874 1.00 64.50 330 GLN A C 1
ATOM 2647 O O . GLN A 1 330 ? -10.266 24.438 26.642 1.00 64.50 330 GLN A O 1
ATOM 2652 N N . GLU A 1 331 ? -11.065 22.926 28.103 1.00 66.50 331 GLU A N 1
ATOM 2653 C CA . GLU A 1 331 ? -10.481 23.513 29.323 1.00 66.50 331 GLU A CA 1
ATOM 2654 C C . GLU A 1 331 ? -8.959 23.718 29.186 1.00 66.50 331 GLU A C 1
ATOM 2656 O O . GLU A 1 331 ? -8.461 24.819 29.421 1.00 66.50 331 GLU A O 1
ATOM 2661 N N . LYS A 1 332 ? -8.234 22.720 28.653 1.00 63.97 332 LYS A N 1
ATOM 2662 C CA . LYS A 1 332 ? -6.792 22.827 28.371 1.00 63.97 332 LYS A CA 1
ATOM 2663 C C . LYS A 1 332 ? -6.442 23.884 27.317 1.00 63.97 332 LYS A C 1
ATOM 2665 O O . LYS A 1 332 ? -5.416 24.548 27.439 1.00 63.97 332 LYS A O 1
ATOM 2670 N N . ARG A 1 333 ? -7.246 24.028 26.256 1.00 64.81 333 ARG A N 1
ATOM 2671 C CA . ARG A 1 333 ? -7.034 25.069 25.227 1.00 64.81 333 ARG A CA 1
ATOM 2672 C C . ARG A 1 333 ? -7.279 26.471 25.775 1.00 64.81 333 ARG A C 1
ATOM 2674 O O . ARG A 1 333 ? -6.604 27.402 25.345 1.00 64.81 333 ARG A O 1
ATOM 2681 N N . ASP A 1 334 ? -8.214 26.587 26.710 1.00 72.31 334 ASP A N 1
ATOM 2682 C CA . ASP A 1 334 ? -8.616 27.851 27.321 1.00 72.31 334 ASP A CA 1
ATOM 2683 C C . ASP A 1 334 ? -7.710 28.248 28.510 1.00 72.31 334 ASP A C 1
ATOM 2685 O O . ASP A 1 334 ? -7.816 29.368 29.006 1.00 72.31 334 ASP A O 1
ATOM 2689 N N . GLY A 1 335 ? -6.778 27.374 28.922 1.00 61.97 335 GLY A N 1
ATOM 2690 C CA . GLY A 1 335 ? -5.762 27.648 29.946 1.00 61.97 335 GLY A CA 1
ATOM 2691 C C . GLY A 1 335 ? -6.267 27.576 31.391 1.00 61.97 335 GLY A C 1
ATOM 2692 O O . GLY A 1 335 ? -5.674 28.227 32.253 1.00 61.97 335 GLY A O 1
ATOM 2693 N N . ASN A 1 336 ? -7.352 26.831 31.633 1.00 54.75 336 ASN A N 1
ATOM 2694 C CA . ASN A 1 336 ? -7.993 26.670 32.945 1.00 54.75 336 ASN A CA 1
ATOM 2695 C C . ASN A 1 336 ? -7.640 25.359 33.640 1.00 54.75 336 ASN A C 1
ATOM 2697 O O . ASN A 1 336 ? -7.533 24.332 32.930 1.00 54.75 336 ASN A O 1
#

pLDDT: mean 82.43, std 17.95, range [31.7, 98.44]

InterPro domains:
  IPR002110 Ankyrin repeat [PF13606] (106-134)
  IPR002110 Ankyrin repeat [PS50088] (106-138)
  IPR002110 Ankyrin repeat [SM00248] (106-135)
  IPR036770 Ankyrin repeat-containing domain superfamily [G3DSA:1.25.40.20] (84-276)
  IPR036770 Ankyrin repeat-containing domain superfamily [SSF48403] (100-252)